Protein AF-A0A6J1FGA3-F1 (afdb_monomer_lite)

Structure (mmCIF, N/CA/C/O backbone):
data_AF-A0A6J1FGA3-F1
#
_entry.id   AF-A0A6J1FGA3-F1
#
loop_
_atom_site.group_PDB
_atom_site.id
_atom_site.type_symbol
_atom_site.label_atom_id
_atom_site.label_alt_id
_atom_site.label_comp_id
_atom_site.label_asym_id
_atom_site.label_entity_id
_atom_site.label_seq_id
_atom_site.pdbx_PDB_ins_code
_atom_site.Cartn_x
_atom_site.Cartn_y
_atom_site.Cartn_z
_atom_site.occupancy
_atom_site.B_iso_or_equiv
_atom_site.auth_seq_id
_atom_site.auth_comp_id
_atom_site.auth_asym_id
_atom_site.auth_atom_id
_atom_site.pdbx_PDB_model_num
ATOM 1 N N . MET A 1 1 ? 26.368 -46.187 30.176 1.00 37.34 1 MET A N 1
ATOM 2 C CA . MET A 1 1 ? 25.377 -46.879 31.028 1.00 37.34 1 MET A CA 1
ATOM 3 C C . MET A 1 1 ? 24.101 -46.057 31.058 1.00 37.34 1 MET A C 1
ATOM 5 O O . MET A 1 1 ? 24.165 -44.839 31.156 1.00 37.34 1 MET A O 1
ATOM 9 N N . PHE A 1 2 ? 22.982 -46.729 30.814 1.00 36.25 2 PHE A N 1
ATOM 10 C CA . PHE A 1 2 ? 21.701 -46.177 30.382 1.00 36.25 2 PHE A CA 1
ATOM 11 C C . PHE A 1 2 ? 20.941 -45.447 31.499 1.00 36.25 2 PHE A C 1
ATOM 13 O O . PHE A 1 2 ? 20.771 -45.984 32.586 1.00 36.25 2 PHE A O 1
ATOM 20 N N . GLY A 1 3 ? 20.421 -44.254 31.192 1.00 36.94 3 GLY A N 1
ATOM 21 C CA . GLY A 1 3 ? 19.435 -43.532 32.000 1.00 36.94 3 GLY A CA 1
ATOM 22 C C . GLY A 1 3 ? 18.162 -43.315 31.183 1.00 36.94 3 GLY A C 1
ATOM 23 O O . GLY A 1 3 ? 18.129 -42.493 30.269 1.00 36.94 3 GLY A O 1
ATOM 24 N N . VAL A 1 4 ? 17.145 -44.118 31.482 1.00 36.16 4 VAL A N 1
ATOM 25 C CA . VAL A 1 4 ? 15.886 -44.288 30.746 1.00 36.16 4 VAL A CA 1
ATOM 26 C C . VAL A 1 4 ? 15.068 -42.990 30.706 1.00 36.16 4 VAL A C 1
ATOM 28 O O . VAL A 1 4 ? 14.566 -42.517 31.724 1.00 36.16 4 VAL A O 1
ATOM 31 N N . ARG A 1 5 ? 14.871 -42.432 29.504 1.00 36.34 5 ARG A N 1
ATOM 32 C CA . ARG A 1 5 ? 13.816 -41.443 29.242 1.00 36.34 5 ARG A CA 1
ATOM 33 C C . ARG A 1 5 ? 12.480 -42.180 29.183 1.00 36.34 5 ARG A C 1
ATOM 35 O O . ARG A 1 5 ? 12.239 -42.939 28.250 1.00 36.34 5 ARG A O 1
ATOM 42 N N . ARG A 1 6 ? 11.620 -41.944 30.177 1.00 33.44 6 ARG A N 1
ATOM 43 C CA . ARG A 1 6 ? 10.224 -42.399 30.186 1.00 33.44 6 ARG A CA 1
ATOM 44 C C . ARG A 1 6 ? 9.492 -41.840 28.963 1.00 33.44 6 ARG A C 1
ATOM 46 O O . ARG A 1 6 ? 9.301 -40.631 28.836 1.00 33.44 6 ARG A O 1
ATOM 53 N N . SER A 1 7 ? 9.088 -42.745 28.085 1.00 35.94 7 SER A N 1
ATOM 54 C CA . SER A 1 7 ? 8.025 -42.560 27.110 1.00 35.94 7 SER A CA 1
ATOM 55 C C . SER A 1 7 ? 6.712 -42.321 27.859 1.00 35.94 7 SER A C 1
ATOM 57 O O . SER A 1 7 ? 6.256 -43.168 28.622 1.00 35.94 7 SER A O 1
ATOM 59 N N . LEU A 1 8 ? 6.094 -41.157 27.657 1.00 37.12 8 LEU A N 1
ATOM 60 C CA . LEU A 1 8 ? 4.668 -41.003 27.921 1.00 37.12 8 LEU A CA 1
ATOM 61 C C . LEU A 1 8 ? 3.940 -41.385 26.640 1.00 37.12 8 LEU A C 1
ATOM 63 O O . LEU A 1 8 ? 4.141 -40.776 25.588 1.00 37.12 8 LEU A O 1
ATOM 67 N N . GLY A 1 9 ? 3.184 -42.472 26.756 1.00 30.12 9 GLY A N 1
ATOM 68 C CA . GLY A 1 9 ? 2.427 -43.087 25.687 1.00 30.12 9 GLY A CA 1
ATOM 69 C C . GLY A 1 9 ? 1.428 -42.132 25.049 1.00 30.12 9 GLY A C 1
ATOM 70 O O . GLY A 1 9 ? 0.894 -41.212 25.670 1.00 30.12 9 GLY A O 1
ATOM 71 N N . VAL A 1 10 ? 1.189 -42.407 23.774 1.00 41.44 10 VAL A N 1
ATOM 72 C CA . VAL A 1 10 ? 0.060 -41.919 22.996 1.00 41.44 10 VAL A CA 1
ATOM 73 C C . VAL A 1 10 ? -1.212 -42.370 23.712 1.00 41.44 10 VAL A C 1
ATOM 75 O O . VAL A 1 10 ? -1.593 -43.533 23.629 1.00 41.44 10 VAL A O 1
ATOM 78 N N . VAL A 1 11 ? -1.848 -41.465 24.456 1.00 33.25 11 VAL A N 1
ATOM 79 C CA . VAL A 1 11 ? -3.224 -41.668 24.910 1.00 33.25 11 VAL A CA 1
ATOM 80 C C . VAL A 1 11 ? -4.119 -41.218 23.767 1.00 33.25 11 VAL A C 1
ATOM 82 O O . VAL A 1 11 ? -4.174 -40.038 23.418 1.00 33.25 11 VAL A O 1
ATOM 85 N N . SER A 1 12 ? -4.748 -42.203 23.142 1.00 33.78 12 SER A N 1
ATOM 86 C CA . SER A 1 12 ? -5.751 -42.079 22.095 1.00 33.78 12 SER A CA 1
ATOM 87 C C . SER A 1 12 ? -6.803 -41.027 22.463 1.00 33.78 12 SER A C 1
ATOM 89 O O . SER A 1 12 ? -7.394 -41.060 23.541 1.00 33.78 12 SER A O 1
ATOM 91 N N . ASN A 1 13 ? -7.041 -40.091 21.545 1.00 42.72 13 ASN A N 1
ATOM 92 C CA . ASN A 1 13 ? -7.952 -38.948 21.671 1.00 42.72 13 ASN A CA 1
ATOM 93 C C . ASN A 1 13 ? -9.448 -39.326 21.554 1.00 42.72 13 ASN A C 1
ATOM 95 O O . ASN A 1 13 ? -10.243 -38.520 21.080 1.00 42.72 13 ASN A O 1
ATOM 99 N N . ASP A 1 14 ? -9.853 -40.511 22.018 1.00 36.59 14 ASP A N 1
ATOM 100 C CA . ASP A 1 14 ? -11.227 -41.024 21.857 1.00 36.59 14 ASP A CA 1
ATOM 101 C C . ASP A 1 14 ? -12.073 -40.992 23.144 1.00 36.59 14 ASP A C 1
ATOM 103 O O . ASP A 1 14 ? -13.199 -41.484 23.173 1.00 36.59 14 ASP A O 1
ATOM 107 N N . LEU A 1 15 ? -11.593 -40.335 24.208 1.00 30.77 15 LEU A N 1
ATOM 108 C CA . LEU A 1 15 ? -12.319 -40.204 25.486 1.00 30.77 15 LEU A CA 1
ATOM 109 C C . LEU A 1 15 ? -12.750 -38.773 25.855 1.00 30.77 15 LEU A C 1
ATOM 111 O O . LEU A 1 15 ? -13.167 -38.527 26.983 1.00 30.77 15 LEU A O 1
ATOM 115 N N . LEU A 1 16 ? -12.734 -37.824 24.912 1.00 32.19 16 LEU A N 1
ATOM 116 C CA . LEU A 1 16 ? -13.253 -36.458 25.129 1.00 32.19 16 LEU A CA 1
ATOM 117 C C . LEU A 1 16 ? -14.534 -36.144 24.340 1.00 32.19 16 LEU A C 1
ATOM 119 O O . LEU A 1 16 ? -14.822 -34.987 24.045 1.00 32.19 16 LEU A O 1
ATOM 123 N N . HIS A 1 17 ? -15.343 -37.167 24.050 1.00 35.19 17 HIS A N 1
ATOM 124 C CA . HIS A 1 17 ? -16.662 -37.007 23.424 1.00 35.19 17 HIS A CA 1
ATOM 125 C C . HIS A 1 17 ? -17.842 -37.494 24.284 1.00 35.19 17 HIS A C 1
ATOM 127 O O . HIS A 1 17 ? -18.901 -37.815 23.749 1.00 35.19 17 HIS A O 1
ATOM 133 N N . ARG A 1 18 ? -17.709 -37.516 25.621 1.00 32.84 18 ARG A N 1
ATOM 134 C CA . ARG A 1 18 ? -18.798 -37.927 26.534 1.00 32.84 18 ARG A CA 1
ATOM 135 C C . ARG A 1 18 ? -18.911 -37.118 27.835 1.00 32.84 18 ARG A C 1
ATOM 137 O O . ARG A 1 18 ? -19.051 -37.693 28.898 1.00 32.84 18 ARG A O 1
ATOM 144 N N . PHE A 1 19 ? -18.936 -35.789 27.748 1.00 30.47 19 PHE A N 1
ATOM 145 C CA . PHE A 1 19 ? -19.592 -34.953 28.771 1.00 30.47 19 PHE A CA 1
ATOM 146 C C . PHE A 1 19 ? -20.327 -33.787 28.096 1.00 30.47 19 PHE A C 1
ATOM 148 O O . PHE A 1 19 ? -19.978 -32.616 28.227 1.00 30.47 19 PHE A O 1
ATOM 155 N N . ARG A 1 20 ? -21.355 -34.127 27.309 1.00 40.22 20 ARG A N 1
ATOM 156 C CA . ARG A 1 20 ? -22.507 -33.237 27.116 1.00 40.22 20 ARG A CA 1
ATOM 157 C C . ARG A 1 20 ? -23.364 -33.357 28.383 1.00 40.22 20 ARG A C 1
ATOM 159 O O . ARG A 1 20 ? -23.505 -34.461 28.884 1.00 40.22 20 ARG A O 1
ATOM 166 N N . SER A 1 21 ? -23.894 -32.217 28.834 1.00 29.72 21 SER A N 1
ATOM 167 C CA . SER A 1 21 ? -24.756 -31.977 30.008 1.00 29.72 21 SER A CA 1
ATOM 168 C C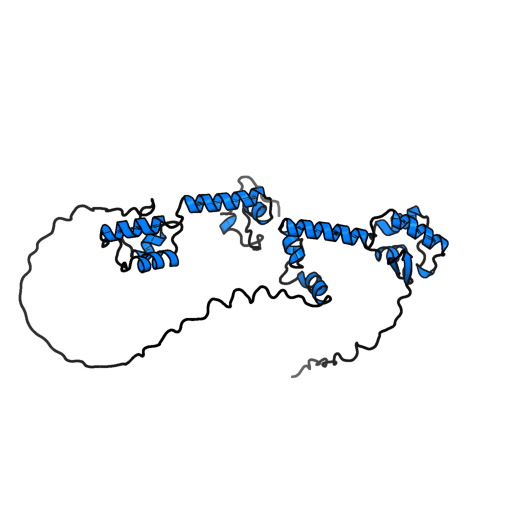 . SER A 1 21 ? -24.093 -31.932 31.395 1.00 29.72 21 SER A C 1
ATOM 170 O O . SER A 1 21 ? -24.450 -32.678 32.297 1.00 29.72 21 SER A O 1
ATOM 172 N N . LEU A 1 22 ? -23.218 -30.948 31.613 1.00 34.94 22 LEU A N 1
ATOM 173 C CA . LEU A 1 22 ? -23.329 -30.140 32.832 1.00 34.94 22 LEU A CA 1
ATOM 174 C C . LEU A 1 22 ? -24.095 -28.884 32.418 1.00 34.94 22 LEU A C 1
ATOM 176 O O . LEU A 1 22 ? -23.532 -27.993 31.784 1.00 34.94 22 LEU A O 1
ATOM 180 N N . SER A 1 23 ? -25.404 -28.867 32.662 1.00 36.19 23 SER A N 1
ATOM 181 C CA . SER A 1 23 ? -26.226 -27.668 32.514 1.00 36.19 23 SER A CA 1
ATOM 182 C C . SER A 1 23 ? -25.630 -26.576 33.400 1.00 36.19 23 SER A C 1
ATOM 184 O O . SER A 1 23 ? -25.710 -26.650 34.626 1.00 36.19 23 SER A O 1
ATOM 186 N N . ILE A 1 24 ? -24.970 -25.592 32.794 1.00 42.81 24 ILE A N 1
ATOM 187 C CA . ILE A 1 24 ? -24.561 -24.384 33.504 1.00 42.81 24 ILE A CA 1
ATOM 188 C C . ILE A 1 24 ? -25.868 -23.686 33.864 1.00 42.81 24 ILE A C 1
ATOM 190 O O . ILE A 1 24 ? -26.577 -23.232 32.973 1.00 42.81 24 ILE A O 1
ATOM 194 N N . ALA A 1 25 ? -26.216 -23.670 35.148 1.00 54.50 25 ALA A N 1
ATOM 195 C CA . ALA A 1 25 ? -27.317 -22.861 35.639 1.00 54.50 25 ALA A CA 1
ATOM 196 C C . ALA A 1 25 ? -27.014 -21.390 35.278 1.00 54.50 25 ALA A C 1
ATOM 198 O O . ALA A 1 25 ? -25.917 -20.886 35.574 1.00 54.50 25 ALA A O 1
ATOM 199 N N . SER A 1 26 ? -27.922 -20.760 34.531 1.00 62.25 26 SER A N 1
ATOM 200 C CA . SER A 1 26 ? -27.795 -19.388 34.040 1.00 62.25 26 SER A CA 1
ATOM 201 C C . SER A 1 26 ? -29.110 -18.628 34.184 1.00 62.25 26 SER A C 1
ATOM 203 O O . SER A 1 26 ? -30.138 -19.059 33.658 1.00 62.25 26 SER A O 1
ATOM 205 N N . ILE A 1 27 ? -29.063 -17.460 34.817 1.00 70.06 27 ILE A N 1
ATOM 206 C CA . ILE A 1 27 ? -30.188 -16.534 34.925 1.00 70.06 27 ILE A CA 1
ATOM 207 C C . ILE A 1 27 ? -30.290 -15.697 33.651 1.00 70.06 27 ILE A C 1
ATOM 209 O O . ILE A 1 27 ? -29.336 -15.038 33.222 1.00 70.06 27 ILE A O 1
ATOM 213 N N . HIS A 1 28 ? -31.489 -15.684 33.071 1.00 69.50 28 HIS A N 1
ATOM 214 C CA . HIS A 1 28 ? -31.849 -14.784 31.983 1.00 69.50 28 HIS A CA 1
ATOM 215 C C . HIS A 1 28 ? -32.339 -13.456 32.555 1.00 69.50 28 HIS A C 1
ATOM 217 O O . HIS A 1 28 ? -33.375 -13.397 33.212 1.00 69.50 28 HIS A O 1
ATOM 223 N N . ILE A 1 29 ? -31.603 -12.381 32.283 1.00 68.19 29 ILE A N 1
ATOM 224 C CA . ILE A 1 29 ? -31.973 -11.028 32.733 1.00 68.19 29 ILE A CA 1
ATOM 225 C C . ILE A 1 29 ? -32.850 -10.326 31.689 1.00 68.19 29 ILE A C 1
ATOM 227 O O . ILE A 1 29 ? -33.726 -9.536 32.026 1.00 68.19 29 ILE A O 1
ATOM 231 N N . LYS A 1 30 ? -32.631 -10.629 30.403 1.00 63.34 30 LYS A N 1
ATOM 232 C CA . LYS A 1 30 ? -33.399 -10.126 29.252 1.00 63.34 30 LYS A CA 1
ATOM 233 C C . LYS A 1 30 ? -33.122 -11.014 28.035 1.00 63.34 30 LYS A C 1
ATOM 235 O O . LYS A 1 30 ? -32.159 -11.778 28.059 1.00 63.34 30 LYS A O 1
ATOM 240 N N . ALA A 1 31 ? -33.930 -10.910 26.976 1.00 54.84 31 ALA A N 1
ATOM 241 C CA . ALA A 1 31 ? -33.824 -11.723 25.758 1.00 54.84 31 ALA A CA 1
ATOM 242 C C . ALA A 1 31 ? -32.371 -11.831 25.233 1.00 54.84 31 ALA A C 1
ATOM 244 O O . ALA A 1 31 ? -31.845 -10.907 24.613 1.00 54.84 31 ALA A O 1
ATOM 245 N N . GLY A 1 32 ? -31.721 -12.969 25.509 1.00 63.53 32 GLY A N 1
ATOM 246 C CA . GLY A 1 32 ? -30.363 -13.302 25.060 1.00 63.53 32 GLY A CA 1
ATOM 247 C C . GLY A 1 32 ? -29.197 -12.854 25.957 1.00 63.53 32 GLY A C 1
ATOM 248 O O . GLY A 1 32 ? -28.047 -13.030 25.553 1.00 63.53 32 GLY A O 1
ATOM 249 N N . LEU A 1 33 ? -29.446 -12.281 27.143 1.00 75.81 33 LEU A N 1
ATOM 250 C CA . LEU A 1 33 ? -28.407 -11.950 28.130 1.00 75.81 33 LEU A CA 1
ATOM 251 C C . LEU A 1 33 ? -28.432 -12.956 29.286 1.00 75.81 33 LEU A C 1
ATOM 253 O O . LEU A 1 33 ? -29.308 -12.907 30.150 1.00 75.81 33 LEU A O 1
ATOM 257 N N . GLU A 1 34 ? -27.456 -13.860 29.275 1.00 80.56 34 GLU A N 1
ATOM 258 C CA . GLU A 1 34 ? -27.264 -14.903 30.284 1.00 80.56 34 GLU A CA 1
ATOM 259 C C . GLU A 1 34 ? -26.159 -14.509 31.265 1.00 80.56 34 GLU A C 1
ATOM 261 O O . GLU A 1 34 ? -25.057 -14.116 30.860 1.00 80.56 34 GLU A O 1
ATOM 266 N N . ILE A 1 35 ? -26.448 -14.640 32.559 1.00 82.62 35 ILE A N 1
ATOM 267 C CA . ILE A 1 35 ? -25.468 -14.488 33.635 1.00 82.62 35 ILE A CA 1
ATOM 268 C C . ILE A 1 35 ? -25.204 -15.857 34.273 1.00 82.62 35 ILE A C 1
ATOM 270 O O . ILE A 1 35 ? -26.154 -16.587 34.529 1.00 82.62 35 ILE A O 1
ATOM 274 N N . PRO A 1 36 ? -23.939 -16.227 34.555 1.00 84.50 36 PRO A N 1
ATOM 275 C CA . PRO A 1 36 ? -23.635 -17.470 35.259 1.00 84.50 36 PRO A CA 1
ATOM 276 C C . PRO A 1 36 ? -24.032 -17.412 36.741 1.00 84.50 36 PRO A C 1
ATOM 278 O O . PRO A 1 36 ? -23.594 -16.516 37.467 1.00 84.50 36 PRO A O 1
ATOM 281 N N . ASP A 1 37 ? -24.741 -18.438 37.208 1.00 82.12 37 ASP A N 1
ATOM 282 C CA . ASP A 1 37 ? -25.371 -18.465 38.540 1.00 82.12 37 ASP A CA 1
ATOM 283 C C . ASP A 1 37 ? -24.374 -18.623 39.694 1.00 82.12 37 ASP A C 1
ATOM 285 O O . ASP A 1 37 ? -24.547 -18.079 40.786 1.00 82.12 37 ASP A O 1
ATOM 289 N N . ASN A 1 38 ? -23.275 -19.332 39.433 1.00 86.00 38 ASN A N 1
ATOM 290 C CA . ASN A 1 38 ? -22.293 -19.740 40.442 1.00 86.00 38 ASN A CA 1
ATOM 291 C C . ASN A 1 38 ? -21.250 -18.659 40.771 1.00 86.00 38 ASN A C 1
ATOM 293 O O . ASN A 1 38 ? -20.211 -18.965 41.360 1.00 86.00 38 ASN A O 1
ATOM 297 N N . LYS A 1 39 ? -21.456 -17.409 40.340 1.00 87.50 39 LYS A N 1
ATOM 298 C CA . LYS A 1 39 ? -20.470 -16.332 40.499 1.00 87.50 39 LYS A CA 1
ATOM 299 C C . LYS A 1 39 ? -21.041 -15.138 41.258 1.00 87.50 39 LYS A C 1
ATOM 301 O O . LYS A 1 39 ? -22.229 -14.854 41.128 1.00 87.50 39 LYS A O 1
ATOM 306 N N . PRO A 1 40 ? -20.190 -14.394 41.994 1.00 88.81 40 PRO A N 1
ATOM 307 C CA . PRO A 1 40 ? -20.599 -13.129 42.587 1.00 88.81 40 PRO A CA 1
ATOM 308 C C . PRO A 1 40 ? -20.977 -12.137 41.490 1.00 88.81 40 PRO A C 1
ATOM 310 O O . PRO A 1 40 ? -20.302 -12.095 40.450 1.00 88.81 40 PRO A O 1
ATOM 313 N N . LEU A 1 41 ? -21.980 -11.299 41.738 1.00 88.06 41 LEU A N 1
ATOM 314 C CA . LEU A 1 41 ? -22.514 -10.350 40.754 1.00 88.06 41 LEU A CA 1
ATOM 315 C C . LEU A 1 41 ? -21.444 -9.484 40.084 1.00 88.06 41 LEU A C 1
ATOM 317 O O . LEU A 1 41 ? -21.462 -9.314 38.863 1.00 88.06 41 LEU A O 1
ATOM 321 N N . LYS A 1 42 ? -20.436 -9.028 40.840 1.00 88.31 42 LYS A N 1
ATOM 322 C CA . LYS A 1 42 ? -19.317 -8.225 40.313 1.00 88.31 42 LYS A CA 1
ATOM 323 C C . LYS A 1 42 ? -18.587 -8.896 39.145 1.00 88.31 42 LYS A C 1
ATOM 325 O O . LYS A 1 42 ? -18.062 -8.210 38.266 1.00 88.31 42 LYS A O 1
ATOM 330 N N . TYR A 1 43 ? -18.507 -10.224 39.150 1.00 89.69 43 TYR A N 1
ATOM 331 C CA . TYR A 1 43 ? -17.869 -11.012 38.094 1.00 89.69 43 TYR A CA 1
ATOM 332 C C . TYR A 1 43 ? -18.882 -11.578 37.107 1.00 89.69 43 TYR A C 1
ATOM 334 O O . TYR A 1 43 ? -18.570 -11.684 35.924 1.00 89.69 43 TYR A O 1
ATOM 342 N N . ALA A 1 44 ? -20.078 -11.921 37.578 1.00 88.56 44 ALA A N 1
ATOM 343 C CA . ALA A 1 44 ? -21.140 -12.483 36.759 1.00 88.56 44 ALA A CA 1
ATOM 344 C C . ALA A 1 44 ? -21.600 -11.476 35.685 1.00 88.56 44 ALA A C 1
ATOM 346 O O . ALA A 1 44 ? -21.684 -11.827 34.511 1.00 88.56 44 ALA A O 1
ATOM 347 N N . LEU A 1 45 ? -21.724 -10.191 36.041 1.00 87.88 45 LEU A N 1
ATOM 348 C CA . LEU A 1 45 ? -22.052 -9.107 35.106 1.00 87.88 45 LEU A CA 1
ATOM 349 C C . LEU A 1 45 ? -21.011 -8.908 33.990 1.00 87.88 45 LEU A C 1
ATOM 351 O O . LEU A 1 45 ? -21.352 -8.419 32.921 1.00 87.88 45 LEU A O 1
ATOM 355 N N . GLN A 1 46 ? -19.750 -9.313 34.184 1.00 89.06 46 GLN A N 1
ATOM 356 C CA . GLN A 1 46 ? -18.699 -9.162 33.160 1.00 89.06 46 GLN A CA 1
ATOM 357 C C . GLN A 1 46 ? -18.856 -10.131 31.979 1.00 89.06 46 GLN A C 1
ATOM 359 O O . GLN A 1 46 ? -18.173 -9.985 30.965 1.00 89.06 46 GLN A O 1
ATOM 364 N N . TYR A 1 47 ? -19.728 -11.135 32.107 1.00 87.06 47 TYR A N 1
ATOM 365 C CA . TYR A 1 47 ? -20.071 -12.045 31.012 1.00 87.06 47 TYR A CA 1
ATOM 366 C C . TYR A 1 47 ? -20.948 -11.373 29.955 1.00 87.06 47 TYR A C 1
ATOM 368 O O . TYR A 1 47 ? -20.965 -11.791 28.797 1.00 87.06 47 TYR A O 1
ATOM 376 N N . ILE A 1 48 ? -21.621 -10.291 30.335 1.00 87.25 48 ILE A N 1
ATOM 377 C CA . ILE A 1 48 ? -22.399 -9.473 29.425 1.00 87.25 48 ILE A CA 1
ATOM 378 C C . ILE A 1 48 ? -21.445 -8.630 28.565 1.00 87.25 48 ILE A C 1
ATOM 380 O O . ILE A 1 48 ? -20.700 -7.778 29.055 1.00 87.25 48 ILE A O 1
ATOM 384 N N . ASN A 1 49 ? -21.491 -8.836 27.244 1.00 83.75 49 ASN A N 1
ATOM 385 C CA . ASN A 1 49 ? -20.696 -8.062 26.287 1.00 83.75 49 ASN A CA 1
ATOM 386 C C . ASN A 1 49 ? -21.002 -6.560 26.413 1.00 83.75 49 ASN A C 1
ATOM 388 O O . ASN A 1 49 ? -22.091 -6.118 26.061 1.00 83.75 49 ASN A O 1
ATOM 392 N N . GLY A 1 50 ? -20.024 -5.775 26.871 1.00 83.75 50 GLY A N 1
ATOM 393 C CA . GLY A 1 50 ? -20.157 -4.324 27.075 1.00 83.75 50 GLY A CA 1
ATOM 394 C C . GLY A 1 50 ? -20.050 -3.882 28.535 1.00 83.75 50 GLY A C 1
ATOM 395 O O . GLY A 1 50 ? -19.724 -2.716 28.794 1.00 83.75 50 GLY A O 1
ATOM 396 N N . ILE A 1 51 ? -20.217 -4.813 29.479 1.00 87.25 51 ILE A N 1
ATOM 397 C CA . ILE A 1 51 ? -20.007 -4.581 30.909 1.00 87.25 51 ILE A CA 1
ATOM 398 C C . ILE A 1 51 ? -18.637 -5.142 31.291 1.00 87.25 51 ILE A C 1
ATOM 400 O O . ILE A 1 51 ? -18.370 -6.336 31.223 1.00 87.25 51 ILE A O 1
ATOM 404 N N . GLY A 1 52 ? -17.719 -4.243 31.639 1.00 88.94 52 GLY A N 1
ATOM 405 C CA . GLY A 1 52 ? -16.346 -4.590 31.998 1.00 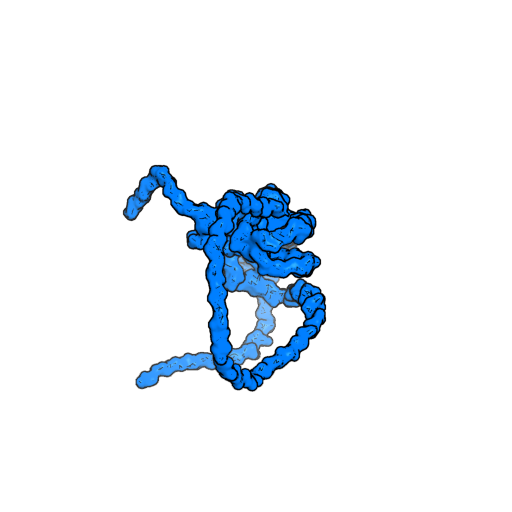88.94 52 GLY A CA 1
ATOM 406 C C . GLY A 1 52 ? -16.105 -4.620 33.504 1.00 88.94 52 GLY A C 1
ATOM 407 O O . GLY A 1 52 ? -16.980 -4.313 34.311 1.00 88.94 52 GLY A O 1
ATOM 408 N N . ARG A 1 53 ? -14.852 -4.897 33.878 1.00 88.38 53 ARG A N 1
ATOM 409 C CA . ARG A 1 53 ? -14.379 -4.920 35.273 1.00 88.38 53 ARG A CA 1
ATOM 410 C C . ARG A 1 53 ? -14.594 -3.601 36.032 1.00 88.38 53 ARG A C 1
ATOM 412 O O . ARG A 1 53 ? -14.686 -3.628 37.252 1.00 88.38 53 ARG A O 1
ATOM 419 N N . SER A 1 54 ? -14.659 -2.475 35.322 1.00 90.06 54 SER A N 1
ATOM 420 C CA . SER A 1 54 ? -14.945 -1.149 35.882 1.00 90.06 54 SER A CA 1
ATOM 421 C C . SER A 1 54 ? -16.440 -0.859 36.007 1.00 90.06 54 SER A C 1
ATOM 423 O O . SER A 1 54 ? -16.871 -0.327 37.018 1.00 90.06 54 SER A O 1
ATOM 425 N N . ARG A 1 55 ? -17.237 -1.239 35.003 1.00 88.75 55 ARG A N 1
ATOM 426 C CA . ARG A 1 55 ? -18.676 -0.937 34.956 1.00 88.75 55 ARG A CA 1
ATOM 427 C C . ARG A 1 55 ? -19.512 -1.846 35.849 1.00 88.75 55 ARG A C 1
ATOM 429 O O . ARG A 1 55 ? -20.468 -1.382 36.443 1.00 88.75 55 ARG A O 1
ATOM 436 N N . ALA A 1 56 ? -19.144 -3.119 35.987 1.00 89.44 56 ALA A N 1
ATOM 437 C CA . ALA A 1 56 ? -19.871 -4.055 36.845 1.00 89.44 56 ALA A CA 1
ATOM 438 C C . ALA A 1 56 ? -20.028 -3.571 38.306 1.00 89.44 56 ALA A C 1
ATOM 440 O O . ALA A 1 56 ? -21.153 -3.563 38.796 1.00 89.44 56 ALA A O 1
ATOM 441 N N . PRO A 1 57 ? -18.966 -3.134 39.019 1.00 89.44 57 PRO A N 1
ATOM 442 C CA . PRO A 1 57 ? -19.130 -2.592 40.368 1.00 89.44 57 PRO A CA 1
ATOM 443 C C . PRO A 1 57 ? -19.865 -1.246 40.393 1.00 89.44 57 PRO A C 1
ATOM 445 O O . PRO A 1 57 ? -20.499 -0.946 41.393 1.00 89.44 57 PRO A O 1
ATOM 448 N N . GLN A 1 58 ? -19.803 -0.459 39.314 1.00 90.44 58 GLN A N 1
ATOM 449 C CA . GLN A 1 58 ? -20.535 0.802 39.209 1.00 90.44 58 GLN A CA 1
ATOM 450 C C . GLN A 1 58 ? -22.051 0.562 39.165 1.00 90.44 58 GLN A C 1
ATOM 452 O O . GLN A 1 58 ? -22.774 1.156 39.951 1.00 90.44 58 GLN A O 1
ATOM 457 N N . VAL A 1 59 ? -22.510 -0.383 38.339 1.00 89.00 59 VAL A N 1
ATOM 458 C CA . VAL A 1 59 ? -23.930 -0.773 38.259 1.00 89.00 59 VAL A CA 1
ATOM 459 C C . VAL A 1 59 ? -24.438 -1.309 39.603 1.00 89.00 59 VAL A C 1
ATOM 461 O O . VAL A 1 59 ? -25.549 -1.002 40.017 1.00 89.00 59 VAL A O 1
ATOM 464 N N . LEU A 1 60 ? -23.619 -2.085 40.322 1.00 90.06 60 LEU A N 1
ATOM 465 C CA . LEU A 1 60 ? -23.988 -2.577 41.655 1.00 90.06 60 LEU A CA 1
ATOM 466 C C . LEU A 1 60 ? -24.074 -1.455 42.693 1.00 90.06 60 LEU A C 1
ATOM 468 O O . LEU A 1 60 ? -24.960 -1.487 43.542 1.00 90.06 60 LEU A O 1
ATOM 472 N N . ALA A 1 61 ? -23.178 -0.469 42.618 1.00 89.12 61 ALA A N 1
ATOM 473 C CA . ALA A 1 61 ? -23.205 0.694 43.497 1.00 89.12 61 ALA A CA 1
ATOM 474 C C . ALA A 1 61 ? -24.423 1.592 43.227 1.00 89.12 61 ALA A C 1
ATOM 476 O O . ALA A 1 61 ? -25.042 2.050 44.181 1.00 89.12 61 ALA A O 1
ATOM 477 N N . GLU A 1 62 ? -24.789 1.791 41.956 1.00 87.69 62 GLU A N 1
ATOM 478 C CA . GLU A 1 62 ? -25.974 2.557 41.530 1.00 87.69 62 GLU A CA 1
ATOM 479 C C . GLU A 1 62 ? -27.283 1.923 42.030 1.00 87.69 62 GLU A C 1
ATOM 481 O O . GLU A 1 62 ? -28.217 2.634 42.386 1.00 87.69 62 GLU A O 1
ATOM 486 N N . LEU A 1 63 ? -27.332 0.591 42.117 1.00 86.81 63 LEU A N 1
ATOM 487 C CA . LEU A 1 63 ? -28.497 -0.156 42.601 1.00 86.81 63 LEU A CA 1
ATOM 488 C C . LEU A 1 63 ? -28.462 -0.486 44.095 1.00 86.81 63 LEU A C 1
ATOM 490 O O . LEU A 1 63 ? -29.380 -1.136 44.593 1.00 86.81 63 LEU A O 1
ATOM 494 N N . HIS A 1 64 ? -27.396 -0.091 44.798 1.00 88.06 64 HIS A N 1
ATOM 495 C CA . HIS A 1 64 ? -27.132 -0.479 46.186 1.00 88.06 64 HIS A CA 1
ATOM 496 C C . HIS A 1 64 ? -27.244 -1.997 46.431 1.00 88.06 64 HIS A C 1
ATOM 498 O O . HIS A 1 64 ? -27.628 -2.443 47.512 1.00 88.06 64 HIS A O 1
ATOM 504 N N . LEU A 1 65 ? -26.893 -2.807 45.427 1.00 85.12 65 LEU A N 1
ATOM 505 C CA . LEU A 1 65 ? -26.927 -4.263 45.526 1.00 85.12 65 LEU A CA 1
ATOM 506 C C . LEU A 1 65 ? -25.622 -4.788 46.117 1.00 85.12 65 LEU A C 1
ATOM 508 O O . LEU A 1 65 ? -24.523 -4.501 45.634 1.00 85.12 65 LEU A O 1
ATOM 512 N N . GLU A 1 66 ? -25.748 -5.625 47.140 1.00 86.44 66 GLU A N 1
ATOM 513 C CA . GLU A 1 66 ? -24.619 -6.354 47.703 1.00 86.44 66 GLU A CA 1
ATOM 514 C C . GLU A 1 66 ? -24.070 -7.381 46.704 1.00 86.44 66 GLU A C 1
ATOM 516 O O . GLU A 1 66 ? -24.786 -7.934 45.869 1.00 86.44 66 GLU A O 1
ATOM 521 N N . ASN A 1 67 ? -22.777 -7.692 46.811 1.00 86.69 67 ASN A N 1
ATOM 522 C CA . ASN A 1 67 ? -22.103 -8.651 45.934 1.00 86.69 67 ASN A CA 1
ATOM 523 C C . ASN A 1 67 ? -22.414 -10.112 46.320 1.00 86.69 67 ASN A C 1
ATOM 525 O O . ASN A 1 67 ? -21.514 -10.877 46.679 1.00 86.69 67 ASN A O 1
ATOM 529 N N . LYS A 1 68 ? -23.692 -10.481 46.242 1.00 87.75 68 LYS A N 1
ATOM 530 C CA . LYS A 1 68 ? -24.210 -11.840 46.442 1.00 87.75 68 LYS A CA 1
ATOM 531 C C . LYS A 1 68 ? -23.907 -12.720 45.224 1.00 87.75 68 LYS A C 1
ATOM 533 O O . LYS A 1 68 ? -23.409 -12.241 44.197 1.00 87.75 68 LYS A O 1
ATOM 538 N N . LEU A 1 69 ? -24.161 -14.023 45.336 1.00 87.94 69 LEU A N 1
ATOM 539 C CA . LEU A 1 69 ? -24.107 -14.916 44.177 1.00 87.94 69 LEU A CA 1
ATOM 540 C C . LEU A 1 69 ? -25.302 -14.635 43.267 1.00 87.94 69 LEU A C 1
ATOM 542 O O . LEU A 1 69 ? -26.386 -14.320 43.748 1.00 87.94 69 LEU A O 1
ATOM 546 N N . ALA A 1 70 ? -25.111 -14.767 41.954 1.00 83.94 70 ALA A N 1
ATOM 547 C CA . ALA A 1 70 ? -26.176 -14.503 40.990 1.00 83.94 70 ALA A CA 1
ATOM 548 C C . ALA A 1 70 ? -27.419 -15.374 41.245 1.00 83.94 70 ALA A C 1
ATOM 550 O O . ALA A 1 70 ? -28.529 -14.862 41.163 1.00 83.94 70 ALA A O 1
ATOM 551 N N . LYS A 1 71 ? -27.242 -16.637 41.658 1.00 84.50 71 LYS A N 1
ATOM 552 C CA . LYS A 1 71 ? -28.343 -17.538 42.048 1.00 84.50 71 LYS A CA 1
ATOM 553 C C . LYS A 1 71 ? -29.233 -17.019 43.191 1.00 84.50 71 LYS A C 1
ATOM 555 O O . LYS A 1 71 ? -30.394 -17.400 43.263 1.00 84.50 71 LYS A O 1
ATOM 560 N N . ASP A 1 72 ? -28.683 -16.190 44.081 1.00 87.44 72 ASP A N 1
ATOM 561 C CA . ASP A 1 72 ? -29.361 -15.724 45.298 1.00 87.44 72 ASP A CA 1
ATOM 562 C C . ASP A 1 72 ? -30.126 -14.407 45.054 1.00 87.44 72 ASP A C 1
ATOM 564 O O . ASP A 1 72 ? -30.665 -13.815 45.989 1.00 87.44 72 ASP A O 1
ATOM 568 N N . LEU A 1 73 ? -30.171 -13.932 43.802 1.00 85.88 73 LEU A N 1
ATOM 569 C CA . LEU A 1 73 ? -30.935 -12.754 43.403 1.00 85.88 73 LEU A CA 1
ATOM 570 C C . LEU A 1 73 ? -32.442 -13.013 43.474 1.00 85.88 73 LEU A C 1
ATOM 572 O O . LEU A 1 73 ? -32.973 -13.976 42.914 1.00 85.88 73 LEU A O 1
ATOM 576 N N . THR A 1 74 ? -33.162 -12.075 44.073 1.00 88.88 74 THR A N 1
ATOM 577 C CA . THR A 1 74 ? -34.621 -12.051 44.024 1.00 88.88 74 THR A CA 1
ATOM 578 C C . THR A 1 74 ? -35.115 -11.629 42.638 1.00 88.88 74 THR A C 1
ATOM 580 O O . THR A 1 74 ? -34.472 -10.866 41.915 1.00 88.88 74 THR A O 1
ATOM 583 N N . LYS A 1 75 ? -36.330 -12.055 42.269 1.00 85.38 75 LYS A N 1
ATOM 584 C CA . LYS A 1 75 ? -36.959 -11.663 40.993 1.00 85.38 75 LYS A CA 1
ATOM 585 C C . LYS A 1 75 ? -37.055 -10.140 40.816 1.00 85.38 75 LYS A C 1
ATOM 587 O O . LYS A 1 75 ? -36.957 -9.660 39.694 1.00 85.38 75 LYS A O 1
ATOM 592 N N . ARG A 1 76 ? -37.219 -9.385 41.912 1.00 86.94 76 ARG A N 1
ATOM 593 C CA . ARG A 1 76 ? -37.256 -7.912 41.896 1.00 86.94 76 ARG A CA 1
ATOM 594 C C . ARG A 1 76 ? -35.891 -7.324 41.543 1.00 86.94 76 ARG A C 1
ATOM 596 O O . ARG A 1 76 ? -35.813 -6.479 40.660 1.00 86.94 76 ARG A O 1
ATOM 603 N N . GLU A 1 77 ? -34.827 -7.815 42.176 1.00 86.44 77 GLU A N 1
ATOM 604 C CA . GLU A 1 77 ? -33.455 -7.374 41.893 1.00 86.44 77 GLU A CA 1
ATOM 605 C C . GLU A 1 77 ? -33.051 -7.678 40.442 1.00 86.44 77 GLU A C 1
ATOM 607 O O . GLU A 1 77 ? -32.368 -6.868 39.823 1.00 86.44 77 GLU A O 1
ATOM 612 N N . ILE A 1 78 ? -33.524 -8.790 39.860 1.00 86.12 78 ILE A N 1
ATOM 613 C CA . ILE A 1 78 ? -33.281 -9.128 38.445 1.00 86.12 78 ILE A CA 1
ATOM 614 C C . ILE A 1 78 ? -33.906 -8.093 37.499 1.00 86.12 78 ILE A C 1
ATOM 616 O O . ILE A 1 78 ? -33.244 -7.667 36.554 1.00 86.12 78 ILE A O 1
ATOM 620 N N . VAL A 1 79 ? -35.154 -7.678 37.745 1.00 86.50 79 VAL A N 1
ATOM 621 C CA . VAL A 1 79 ? -35.837 -6.665 36.915 1.00 86.50 79 VAL A CA 1
ATOM 622 C C . VAL A 1 79 ? -35.116 -5.322 37.013 1.00 86.50 79 VAL A C 1
ATOM 624 O O . VAL A 1 79 ? -34.790 -4.723 35.993 1.00 86.50 79 VAL A O 1
ATOM 627 N N . VAL A 1 80 ? -34.772 -4.901 38.230 1.00 89.06 80 VAL A N 1
ATOM 628 C CA . VAL A 1 80 ? -34.051 -3.644 38.476 1.00 89.06 80 VAL A CA 1
ATOM 629 C C . VAL A 1 80 ? -32.666 -3.648 37.809 1.00 89.06 80 VAL A C 1
ATOM 631 O O . VAL A 1 80 ? -32.278 -2.677 37.158 1.00 89.06 80 VAL A O 1
ATOM 634 N N . LEU A 1 81 ? -31.937 -4.767 37.890 1.00 87.19 81 LEU A N 1
ATOM 635 C CA . LEU A 1 81 ? -30.678 -4.959 37.163 1.00 87.19 81 LEU A CA 1
ATOM 636 C C . LEU A 1 81 ? -30.871 -4.884 35.644 1.00 87.19 81 LEU A C 1
ATOM 638 O O . LEU A 1 81 ? -30.041 -4.291 34.955 1.00 87.19 81 LEU A O 1
ATOM 642 N N . ALA A 1 82 ? -31.941 -5.474 35.109 1.00 86.06 82 ALA A N 1
ATOM 643 C CA . ALA A 1 82 ? -32.238 -5.442 33.679 1.00 86.06 82 ALA A CA 1
ATOM 644 C C . ALA A 1 82 ? -32.498 -4.016 33.173 1.00 86.06 82 ALA A C 1
ATOM 646 O O . ALA A 1 82 ? -32.038 -3.658 32.082 1.00 86.06 82 ALA A O 1
ATOM 647 N N . ASP A 1 83 ? -33.203 -3.211 33.967 1.00 86.56 83 ASP A N 1
ATOM 648 C CA . ASP A 1 83 ? -33.527 -1.825 33.640 1.00 86.56 83 ASP A CA 1
ATOM 649 C C . ASP A 1 83 ? -32.273 -0.946 33.638 1.00 86.56 83 ASP A C 1
ATOM 651 O O . ASP A 1 83 ? -32.045 -0.210 32.676 1.00 86.56 83 ASP A O 1
ATOM 655 N N . GLU A 1 84 ? -31.381 -1.088 34.620 1.00 87.44 84 GLU A N 1
ATOM 656 C CA . GLU A 1 84 ? -30.104 -0.360 34.598 1.00 87.44 84 GLU A CA 1
ATOM 657 C C . GLU A 1 84 ? -29.194 -0.794 33.452 1.00 87.44 84 GLU A C 1
ATOM 659 O O . GLU A 1 84 ? -28.599 0.039 32.764 1.00 87.44 84 GLU A O 1
ATOM 664 N N . ILE A 1 85 ? -29.117 -2.099 33.178 1.00 86.06 85 ILE A N 1
ATOM 665 C CA . ILE A 1 85 ? -28.339 -2.608 32.044 1.00 86.06 85 ILE A CA 1
ATOM 666 C C . ILE A 1 85 ? -28.879 -2.048 30.721 1.00 86.06 85 ILE A C 1
ATOM 668 O O . ILE A 1 85 ? -28.087 -1.800 29.810 1.00 86.06 85 ILE A O 1
ATOM 672 N N . SER A 1 86 ? -30.190 -1.799 30.616 1.00 85.19 86 SER A N 1
ATOM 673 C CA . SER A 1 86 ? -30.812 -1.254 29.404 1.00 85.19 86 SER A CA 1
ATOM 674 C C . SER A 1 86 ? -30.358 0.165 29.049 1.00 85.19 86 SER A C 1
ATOM 676 O O . SER A 1 86 ? -30.389 0.528 27.874 1.00 85.19 86 SER A O 1
ATOM 678 N N . LYS A 1 87 ? -29.864 0.944 30.021 1.00 86.56 87 LYS A N 1
ATOM 679 C CA . LYS A 1 87 ? -29.287 2.275 29.766 1.00 86.56 87 LYS A CA 1
ATOM 680 C C . LYS A 1 87 ? -27.975 2.201 28.982 1.00 86.56 87 LYS A C 1
ATOM 682 O O . LYS A 1 87 ? -27.570 3.172 28.343 1.00 86.56 87 LYS A O 1
ATOM 687 N N . TYR A 1 88 ? -27.289 1.061 29.028 1.00 86.50 88 TYR A N 1
ATOM 688 C CA . TYR A 1 88 ? -25.992 0.870 28.394 1.00 86.50 88 TYR A CA 1
ATOM 689 C C . TYR A 1 88 ? -26.126 0.127 27.056 1.00 86.50 88 TYR A C 1
ATOM 691 O O . TYR A 1 88 ? -26.869 -0.840 26.925 1.00 86.50 88 TYR A O 1
ATOM 699 N N . MET A 1 89 ? -25.314 0.508 26.061 1.00 82.94 89 MET A N 1
ATOM 700 C CA . MET A 1 89 ? -25.201 -0.253 24.809 1.00 82.94 89 MET A CA 1
ATOM 701 C C . MET A 1 89 ? -24.493 -1.587 25.053 1.00 82.94 89 MET A C 1
ATOM 703 O O . MET A 1 89 ? -23.272 -1.638 25.247 1.00 82.94 89 MET A O 1
ATOM 707 N N . VAL A 1 90 ? -25.259 -2.671 25.027 1.00 87.44 90 VAL A N 1
ATOM 708 C CA . VAL A 1 90 ? -24.833 -3.984 25.515 1.00 87.44 90 VAL A CA 1
ATOM 709 C C . VAL A 1 90 ? -25.215 -5.090 24.523 1.00 87.44 90 VAL A C 1
ATOM 711 O O . VAL A 1 90 ? -26.104 -4.942 23.684 1.00 87.44 90 VAL A O 1
ATOM 714 N N . GLY A 1 91 ? -24.506 -6.220 24.575 1.00 85.56 91 GLY A N 1
ATOM 715 C CA . GLY A 1 91 ? -24.893 -7.444 23.878 1.00 85.56 91 GLY A CA 1
ATOM 716 C C . GLY A 1 91 ? -24.887 -7.300 22.355 1.00 85.56 91 GLY A C 1
ATOM 717 O O . GLY A 1 91 ? -23.860 -6.987 21.744 1.00 85.56 91 GLY A O 1
ATOM 718 N N . HIS A 1 92 ? -26.036 -7.577 21.732 1.00 85.38 92 HIS A N 1
ATOM 719 C CA . HIS A 1 92 ? -26.184 -7.576 20.276 1.00 85.38 92 HIS A CA 1
ATOM 720 C C . HIS A 1 92 ? -26.015 -6.176 19.668 1.00 85.38 92 HIS A C 1
ATOM 722 O O . HIS A 1 92 ? -25.402 -6.037 18.607 1.00 85.38 92 HIS A O 1
ATOM 728 N N . GLU A 1 93 ? -26.513 -5.131 20.328 1.00 87.25 93 GLU A N 1
ATOM 729 C CA . GLU A 1 93 ? -26.415 -3.755 19.827 1.00 87.25 93 GLU A CA 1
ATOM 730 C C . GLU A 1 93 ? -24.962 -3.297 19.735 1.00 87.25 93 GLU A C 1
ATOM 732 O O . GLU A 1 93 ? -24.518 -2.818 18.688 1.00 87.25 93 GLU A O 1
ATOM 737 N N . LEU A 1 94 ? -24.189 -3.549 20.794 1.00 89.19 94 LEU A N 1
ATOM 738 C CA . LEU A 1 94 ? -22.759 -3.267 20.814 1.00 89.19 94 LEU A CA 1
ATOM 739 C C . LEU A 1 94 ? -22.023 -4.051 19.719 1.00 89.19 94 LEU A C 1
ATOM 741 O O . LEU A 1 94 ? -21.220 -3.480 18.978 1.00 89.19 94 LEU A O 1
ATOM 745 N N . ASN A 1 95 ? -22.334 -5.341 19.560 1.00 87.81 95 ASN A N 1
ATOM 746 C CA . ASN A 1 95 ? -21.748 -6.178 18.510 1.00 87.81 95 ASN A CA 1
ATOM 747 C C . ASN A 1 95 ? -22.068 -5.653 17.101 1.00 87.81 95 ASN A C 1
ATOM 749 O O . ASN A 1 95 ? -21.189 -5.644 16.235 1.00 87.81 95 ASN A O 1
ATOM 753 N N . LYS A 1 96 ? -23.297 -5.178 16.867 1.00 90.94 96 LYS A N 1
ATOM 754 C CA . LYS A 1 96 ? -23.721 -4.572 15.596 1.00 90.94 96 LYS A CA 1
ATOM 755 C C . LYS A 1 96 ? -22.949 -3.282 15.315 1.00 90.94 96 LYS A C 1
ATOM 757 O O . LYS A 1 96 ? -22.488 -3.100 14.189 1.00 90.94 96 LYS A O 1
ATOM 762 N N . CYS A 1 97 ? -22.758 -2.420 16.315 1.00 92.06 97 CYS A N 1
ATOM 763 C CA . CYS A 1 97 ? -21.950 -1.202 16.183 1.00 92.06 97 CYS A CA 1
ATOM 764 C C . CYS A 1 97 ? -20.481 -1.516 15.869 1.00 92.06 97 CYS A C 1
ATOM 766 O O . CYS A 1 97 ? -19.936 -0.989 14.901 1.00 92.06 97 CYS A O 1
ATOM 768 N N . VAL A 1 98 ? -19.869 -2.449 16.604 1.00 90.12 98 VAL A N 1
ATOM 769 C CA . VAL A 1 98 ? -18.488 -2.891 16.349 1.00 90.12 98 VAL A CA 1
ATOM 770 C C . VAL A 1 98 ? -18.345 -3.484 14.946 1.00 90.12 98 VAL A C 1
ATOM 772 O O . VAL A 1 98 ? -17.366 -3.200 14.256 1.00 90.12 98 VAL A O 1
ATOM 775 N N . LYS A 1 99 ? -19.319 -4.281 14.494 1.00 91.62 99 LYS A N 1
ATOM 776 C CA . LYS A 1 99 ? -19.314 -4.852 13.143 1.00 91.62 99 LYS A CA 1
ATOM 777 C C . LYS A 1 99 ? -19.396 -3.761 12.075 1.00 91.62 99 LYS A C 1
ATOM 779 O O . LYS A 1 99 ? -18.548 -3.744 11.192 1.00 91.62 99 LYS A O 1
ATOM 784 N N . LYS A 1 100 ? -20.312 -2.795 12.216 1.00 93.75 100 LYS A N 1
ATOM 785 C CA . LYS A 1 100 ? -20.406 -1.628 11.318 1.00 93.75 100 LYS A CA 1
ATOM 786 C C . LYS A 1 100 ? -19.098 -0.836 11.252 1.00 93.75 100 LYS A C 1
ATOM 788 O O . LYS A 1 100 ? -18.696 -0.412 10.171 1.00 93.75 100 LYS A O 1
ATOM 793 N N . ASP A 1 101 ? -18.426 -0.635 12.385 1.00 92.50 101 ASP A N 1
ATOM 794 C CA . ASP A 1 101 ? -17.122 0.037 12.422 1.00 92.50 101 ASP A CA 1
ATOM 795 C C . ASP A 1 101 ? -16.050 -0.768 11.680 1.00 92.50 101 ASP A C 1
ATOM 797 O O . ASP A 1 101 ? -15.276 -0.207 10.903 1.00 92.50 101 ASP A O 1
ATOM 801 N N . ILE A 1 102 ? -16.005 -2.085 11.888 1.00 88.94 102 ILE A N 1
ATOM 802 C CA . ILE A 1 102 ? -15.078 -2.973 11.180 1.00 88.94 102 ILE A CA 1
ATOM 803 C C . ILE A 1 102 ? -15.353 -2.953 9.672 1.00 88.94 102 ILE A C 1
ATOM 805 O O . ILE A 1 102 ? -14.403 -2.814 8.899 1.00 88.94 102 ILE A O 1
ATOM 809 N N . ASP A 1 103 ? -16.616 -3.036 9.261 1.00 91.25 103 ASP A N 1
ATOM 810 C CA . ASP A 1 103 ? -17.036 -3.010 7.858 1.00 91.25 103 ASP A CA 1
ATOM 811 C C . ASP A 1 103 ? -16.649 -1.674 7.206 1.00 91.25 103 ASP A C 1
ATOM 813 O O . ASP A 1 103 ? -16.060 -1.655 6.124 1.00 91.25 103 ASP A O 1
ATOM 817 N N . ARG A 1 104 ? -16.847 -0.551 7.911 1.00 92.69 104 ARG A N 1
ATOM 818 C CA . ARG A 1 104 ? -16.383 0.777 7.476 1.00 92.69 104 ARG A CA 1
ATOM 819 C C . ARG A 1 104 ? -14.865 0.813 7.293 1.00 92.69 104 ARG A C 1
ATOM 821 O O . ARG A 1 104 ? -14.373 1.292 6.274 1.00 92.69 104 ARG A O 1
ATOM 828 N N . LEU A 1 105 ? -14.101 0.291 8.257 1.00 89.19 105 LEU A N 1
ATOM 829 C CA . LEU A 1 105 ? -12.636 0.250 8.176 1.00 89.19 105 LEU A CA 1
ATOM 830 C C . LEU A 1 105 ? -12.147 -0.616 7.006 1.00 89.19 105 LEU A C 1
ATOM 832 O O . LEU A 1 105 ? -11.145 -0.261 6.375 1.00 89.19 105 LEU A O 1
ATOM 836 N N . GLN A 1 106 ? -12.825 -1.737 6.740 1.00 87.06 106 GLN A N 1
ATOM 837 C CA . GLN A 1 106 ? -12.563 -2.613 5.597 1.00 87.06 106 GLN A CA 1
ATOM 838 C C . GLN A 1 106 ? -12.887 -1.916 4.273 1.00 87.06 106 GLN A C 1
ATOM 840 O O . GLN A 1 106 ? -12.052 -1.947 3.372 1.00 87.06 106 GLN A O 1
ATOM 845 N N . ALA A 1 107 ? -14.025 -1.225 4.178 1.00 85.06 107 ALA A N 1
ATOM 846 C CA . ALA A 1 107 ? -14.421 -0.463 2.993 1.00 85.06 107 ALA A CA 1
ATOM 847 C C . ALA A 1 107 ? -13.402 0.634 2.641 1.00 85.06 107 ALA A C 1
ATOM 849 O O . ALA A 1 107 ? -13.007 0.763 1.487 1.00 85.06 107 ALA A O 1
ATOM 850 N N . ILE A 1 108 ? -12.887 1.349 3.648 1.00 85.56 108 ILE A N 1
ATOM 851 C CA . ILE A 1 108 ? -11.828 2.365 3.481 1.00 85.56 108 ILE A CA 1
ATOM 852 C C . ILE A 1 108 ? -10.484 1.738 3.044 1.00 85.56 108 ILE A C 1
ATOM 854 O O . ILE A 1 108 ? -9.579 2.445 2.606 1.00 85.56 108 ILE A O 1
ATOM 858 N N . GLN A 1 109 ? -10.310 0.415 3.171 1.00 82.12 109 GLN A N 1
ATOM 859 C CA . GLN A 1 109 ? -9.050 -0.293 2.895 1.00 82.12 109 GLN A CA 1
ATOM 860 C C . GLN A 1 109 ? -7.863 0.249 3.712 1.00 82.12 109 GLN A C 1
ATOM 862 O O . GLN A 1 109 ? -6.697 0.208 3.305 1.00 82.12 109 GLN A O 1
ATOM 867 N N . CYS A 1 110 ? -8.138 0.752 4.920 1.00 79.88 110 CYS A N 1
ATOM 868 C CA . CYS A 1 110 ? -7.083 1.160 5.837 1.00 79.88 110 CYS A CA 1
ATOM 869 C C . CYS A 1 110 ? -6.355 -0.075 6.396 1.00 79.88 110 CYS A C 1
ATOM 871 O O . CYS A 1 110 ? -6.884 -1.185 6.415 1.00 79.88 110 CYS A O 1
ATOM 873 N N . HIS A 1 111 ? -5.138 0.102 6.922 1.00 79.00 111 HIS A N 1
ATOM 874 C CA . HIS A 1 111 ? -4.352 -1.025 7.446 1.00 79.00 111 HIS A CA 1
ATOM 875 C C . HIS A 1 111 ? -5.099 -1.837 8.511 1.00 79.00 111 HIS A C 1
ATOM 877 O O . HIS A 1 111 ? -5.022 -3.060 8.508 1.00 79.00 111 HIS A O 1
ATOM 883 N N . ARG A 1 112 ? -5.851 -1.173 9.399 1.00 79.81 112 ARG A N 1
ATOM 884 C CA . ARG A 1 112 ? -6.693 -1.857 10.392 1.00 79.81 112 ARG A CA 1
ATOM 885 C C . ARG A 1 112 ? -7.810 -2.657 9.718 1.00 79.81 112 ARG A C 1
ATOM 887 O O . ARG A 1 112 ? -8.011 -3.805 10.087 1.00 79.81 112 ARG A O 1
ATOM 894 N N . GLY A 1 113 ? -8.476 -2.089 8.715 1.00 87.69 113 GLY A N 1
ATOM 895 C CA . GLY A 1 113 ? -9.521 -2.753 7.934 1.00 87.69 113 GLY A CA 1
ATOM 896 C C . GLY A 1 113 ? -9.029 -4.018 7.244 1.00 87.69 113 GLY A C 1
ATOM 897 O O . GLY A 1 113 ? -9.561 -5.093 7.495 1.00 87.69 113 GLY A O 1
ATOM 898 N N . ILE A 1 114 ? -7.942 -3.920 6.473 1.00 81.94 114 ILE A N 1
ATOM 899 C CA . ILE A 1 114 ? -7.326 -5.075 5.797 1.00 81.94 114 ILE A CA 1
ATOM 900 C C . ILE A 1 114 ? -6.982 -6.170 6.815 1.00 81.94 114 ILE A C 1
ATOM 902 O O . ILE A 1 114 ? -7.288 -7.339 6.610 1.00 81.94 114 ILE A O 1
ATOM 906 N N . ARG A 1 115 ? -6.423 -5.793 7.971 1.00 81.69 115 ARG A N 1
ATOM 907 C CA . ARG A 1 115 ? -6.097 -6.741 9.046 1.00 81.69 115 ARG A CA 1
ATOM 908 C C . ARG A 1 115 ? -7.338 -7.393 9.653 1.00 81.69 115 ARG A C 1
ATOM 910 O O . ARG A 1 115 ? -7.284 -8.584 9.936 1.00 81.69 115 ARG A O 1
ATOM 917 N N . HIS A 1 116 ? -8.434 -6.656 9.832 1.00 85.62 116 HIS A N 1
ATOM 918 C CA . HIS A 1 116 ? -9.712 -7.226 10.258 1.00 85.62 116 HIS A CA 1
ATOM 919 C C . HIS A 1 116 ? -10.269 -8.217 9.225 1.00 85.62 116 HIS A C 1
ATOM 921 O O . HIS A 1 116 ? -10.692 -9.300 9.625 1.00 85.62 116 HIS A O 1
ATOM 927 N N . GLY A 1 117 ? -10.200 -7.897 7.928 1.00 83.06 117 GLY A N 1
ATOM 928 C CA . GLY A 1 117 ? -10.610 -8.804 6.848 1.00 83.06 117 GLY A CA 1
ATOM 929 C C . GLY A 1 117 ? -9.755 -10.074 6.777 1.00 83.06 117 GLY A C 1
ATOM 930 O O . GLY A 1 117 ? -10.270 -11.171 6.589 1.00 83.06 117 GLY A O 1
ATOM 931 N N . GLU A 1 118 ? -8.450 -9.952 7.026 1.00 81.19 118 GLU A N 1
ATOM 932 C CA . GLU A 1 118 ? -7.506 -11.078 7.084 1.00 81.19 118 GLU A CA 1
ATOM 933 C C . GLU A 1 118 ? -7.543 -11.856 8.417 1.00 81.19 118 GLU A C 1
ATOM 935 O O . GLU A 1 118 ? -6.802 -12.829 8.581 1.00 81.19 118 GLU A O 1
ATOM 940 N N . GLY A 1 119 ? -8.339 -11.427 9.405 1.00 79.31 119 GLY A N 1
ATOM 941 C CA . GLY A 1 119 ? -8.379 -12.066 10.726 1.00 79.31 119 GLY A CA 1
ATOM 942 C C . GLY A 1 119 ? -7.103 -11.890 11.555 1.00 79.31 119 GLY A C 1
ATOM 943 O O . GLY A 1 119 ? -6.774 -12.723 12.404 1.00 79.31 119 GLY A O 1
ATOM 944 N N . LEU A 1 120 ? -6.338 -10.828 11.307 1.00 80.94 120 LEU A N 1
ATOM 945 C CA . LEU A 1 120 ? -5.048 -10.580 11.935 1.00 80.94 120 LEU A CA 1
ATOM 946 C C . LEU A 1 120 ? -5.131 -9.496 13.028 1.00 80.94 120 LEU A C 1
ATOM 948 O O . LEU A 1 120 ? -5.855 -8.510 12.893 1.00 80.94 120 LEU A O 1
ATOM 952 N N . PRO A 1 121 ? -4.321 -9.598 14.101 1.00 79.25 121 PRO A N 1
ATOM 953 C CA . PRO A 1 121 ? -4.240 -8.566 15.133 1.00 79.25 121 PRO A CA 1
ATOM 954 C C . PRO A 1 121 ? -3.921 -7.180 14.556 1.00 79.25 121 PRO A C 1
ATOM 956 O O . PRO A 1 121 ? -2.966 -7.021 13.798 1.00 79.25 121 PRO A O 1
ATOM 959 N N . CYS A 1 122 ? -4.651 -6.144 14.955 1.00 72.62 122 CYS A N 1
ATOM 960 C CA . CYS A 1 122 ? -4.481 -4.801 14.385 1.00 72.62 122 CYS A CA 1
ATOM 961 C C . CYS A 1 122 ? -3.346 -3.972 15.020 1.00 72.62 122 CYS A C 1
ATOM 963 O O . CYS A 1 122 ? -2.916 -2.981 14.441 1.00 72.62 122 CYS A O 1
ATOM 965 N N . ARG A 1 123 ? -2.809 -4.379 16.182 1.00 69.38 123 ARG A N 1
ATOM 966 C CA . ARG A 1 123 ? -1.770 -3.637 16.937 1.00 69.38 123 ARG A CA 1
ATOM 967 C C . ARG A 1 123 ? -0.324 -4.037 16.594 1.00 69.38 123 ARG A C 1
ATOM 969 O O . ARG A 1 123 ? 0.546 -4.031 17.455 1.00 69.38 123 ARG A O 1
ATOM 976 N N . GLY A 1 124 ? -0.055 -4.453 15.354 1.00 59.62 124 GLY A N 1
ATOM 977 C CA . GLY A 1 124 ? 1.319 -4.735 14.897 1.00 59.62 124 GLY A CA 1
ATOM 978 C C . GLY A 1 124 ? 2.000 -5.961 15.531 1.00 59.62 124 GLY A C 1
ATOM 979 O O . GLY A 1 124 ? 3.215 -6.118 15.425 1.00 59.62 124 GLY A O 1
ATOM 980 N N . GLN A 1 125 ? 1.240 -6.853 16.173 1.00 65.75 125 GLN A N 1
ATOM 981 C CA . GLN A 1 125 ? 1.767 -8.101 16.733 1.00 65.75 125 GLN A CA 1
ATOM 982 C C . GLN A 1 125 ? 2.276 -9.042 15.623 1.00 65.75 125 GLN A C 1
ATOM 984 O O . GLN A 1 125 ? 1.740 -9.062 14.509 1.00 65.75 125 GLN A O 1
ATOM 989 N N . ARG A 1 126 ? 3.308 -9.850 15.930 1.00 60.97 126 ARG A N 1
ATOM 990 C CA . ARG A 1 126 ? 3.909 -10.823 14.995 1.00 60.97 126 ARG A CA 1
ATOM 991 C C . ARG A 1 126 ? 2.859 -11.833 14.524 1.00 60.97 126 ARG A C 1
ATOM 993 O O . ARG A 1 126 ? 2.531 -12.763 15.249 1.00 60.97 126 ARG A O 1
ATOM 1000 N N . THR A 1 127 ? 2.386 -11.724 13.285 1.00 65.00 127 THR A N 1
ATOM 1001 C CA . THR A 1 127 ? 1.339 -12.626 12.763 1.00 65.00 127 THR A CA 1
ATOM 1002 C C . THR A 1 127 ? 1.821 -13.999 12.335 1.00 65.00 127 THR A C 1
ATOM 1004 O O . THR A 1 127 ? 1.015 -14.917 12.176 1.00 65.00 127 THR A O 1
ATOM 1007 N N . LYS A 1 128 ? 3.138 -14.152 12.185 1.00 61.62 128 LYS A N 1
ATOM 1008 C CA . LYS A 1 128 ? 3.771 -15.438 11.895 1.00 61.62 128 LYS A CA 1
ATOM 1009 C C . LYS A 1 128 ? 3.864 -16.332 13.139 1.00 61.62 128 LYS A C 1
ATOM 1011 O O . LYS A 1 128 ? 3.626 -17.522 13.020 1.00 61.62 128 LYS A O 1
ATOM 1016 N N . THR A 1 129 ? 4.158 -15.766 14.314 1.00 58.78 129 THR A N 1
ATOM 1017 C CA . THR A 1 129 ? 4.376 -16.535 15.559 1.00 58.78 129 THR A CA 1
ATOM 1018 C C . THR A 1 129 ? 3.258 -16.358 16.590 1.00 58.78 129 THR A C 1
ATOM 1020 O O . THR A 1 129 ? 2.873 -17.321 17.238 1.00 58.78 129 THR A O 1
ATOM 1023 N N . ASN A 1 130 ? 2.691 -15.152 16.717 1.00 58.47 130 ASN A N 1
ATOM 1024 C CA . ASN A 1 130 ? 1.851 -14.764 17.860 1.00 58.47 130 ASN A CA 1
ATOM 1025 C C . ASN A 1 130 ? 0.380 -14.515 17.488 1.00 58.47 130 ASN A C 1
ATOM 1027 O O . ASN A 1 130 ? -0.419 -14.216 18.364 1.00 58.47 130 ASN A O 1
ATOM 1031 N N . ALA A 1 131 ? -0.019 -14.660 16.219 1.00 60.91 131 ALA A N 1
ATOM 1032 C CA . ALA A 1 131 ? -1.433 -14.540 15.834 1.00 60.91 131 ALA A CA 1
ATOM 1033 C C . ALA A 1 131 ? -2.255 -15.808 16.114 1.00 60.91 131 ALA A C 1
ATOM 1035 O O . ALA A 1 131 ? -3.366 -15.915 15.603 1.00 60.91 131 ALA A O 1
ATOM 1036 N N . ARG A 1 132 ? -1.737 -16.769 16.897 1.00 63.03 132 ARG A N 1
ATOM 1037 C CA . ARG A 1 132 ? -2.447 -18.019 17.205 1.00 63.03 132 ARG A CA 1
ATOM 1038 C C . ARG A 1 132 ? -3.824 -17.757 17.811 1.00 63.03 132 ARG A C 1
ATOM 1040 O O . ARG A 1 132 ? -4.768 -18.346 17.322 1.00 63.03 132 ARG A O 1
ATOM 1047 N N . THR A 1 133 ? -3.956 -16.832 18.759 1.00 59.41 133 THR A N 1
ATOM 1048 C CA . THR A 1 133 ? -5.229 -16.495 19.428 1.00 59.41 133 THR A CA 1
ATOM 1049 C C . THR A 1 133 ? -6.299 -15.927 18.492 1.00 59.41 133 THR A C 1
ATOM 1051 O O . THR A 1 133 ? -7.473 -16.239 18.647 1.00 59.41 133 THR A O 1
ATOM 1054 N N . MET A 1 134 ? -5.918 -15.110 17.503 1.00 61.88 134 MET A N 1
ATOM 1055 C CA . MET A 1 134 ? -6.874 -14.593 16.509 1.00 61.88 134 MET A CA 1
ATOM 1056 C C . MET A 1 134 ? -7.154 -15.608 15.395 1.00 61.88 134 MET A C 1
ATOM 1058 O O . MET A 1 134 ? -8.298 -15.745 14.972 1.00 61.88 134 MET A O 1
ATOM 1062 N N . LYS A 1 135 ? -6.140 -16.369 14.962 1.00 62.59 135 LYS A N 1
ATOM 1063 C CA . LYS A 1 135 ? -6.306 -17.434 13.960 1.00 62.59 135 LYS A CA 1
ATOM 1064 C C . LYS A 1 135 ? -7.129 -18.608 14.492 1.00 62.59 135 LYS A C 1
ATOM 1066 O O . LYS A 1 135 ? -7.942 -19.146 13.753 1.00 62.59 135 LYS A O 1
ATOM 1071 N N . SER A 1 136 ? -6.954 -18.996 15.756 1.00 57.69 136 SER A N 1
ATOM 1072 C CA . SER A 1 136 ? -7.719 -20.081 16.383 1.00 57.69 136 SER A CA 1
ATOM 1073 C C . SER A 1 136 ? -9.198 -19.726 16.513 1.00 57.69 136 SER A C 1
ATOM 1075 O O . SER A 1 136 ? -10.043 -20.581 16.268 1.00 57.69 136 SER A O 1
ATOM 1077 N N . LYS A 1 137 ? -9.519 -18.455 16.796 1.00 58.91 137 LYS A N 1
ATOM 1078 C CA . LYS A 1 137 ? -10.903 -17.964 16.877 1.00 58.91 137 LYS A CA 1
ATOM 1079 C C . LYS A 1 137 ? -11.664 -18.080 15.546 1.00 58.91 137 LYS A C 1
ATOM 1081 O O . LYS A 1 137 ? -12.877 -18.224 15.571 1.00 58.91 137 LYS A O 1
ATOM 1086 N N . GLN A 1 138 ? -10.969 -18.068 14.404 1.00 56.59 138 GLN A N 1
ATOM 1087 C CA . GLN A 1 138 ? -11.575 -18.276 13.079 1.00 56.59 138 GLN A CA 1
ATOM 1088 C C . GLN A 1 138 ? -11.718 -19.751 12.680 1.00 56.59 138 GLN A C 1
ATOM 1090 O O . GLN A 1 138 ? -12.577 -20.074 11.871 1.00 56.59 138 GLN A O 1
ATOM 1095 N N . ILE A 1 139 ? -10.893 -20.654 13.222 1.00 50.84 139 ILE A N 1
ATOM 1096 C CA . ILE A 1 139 ? -10.931 -22.084 12.860 1.00 50.84 139 ILE A CA 1
ATOM 1097 C C . ILE A 1 139 ? -12.157 -22.786 13.478 1.00 50.84 139 ILE A C 1
ATOM 1099 O O . ILE A 1 139 ? -12.621 -23.779 12.926 1.00 50.84 139 ILE A O 1
ATOM 1103 N N . GLY A 1 140 ? -12.720 -22.244 14.566 1.00 41.59 140 GLY A N 1
ATOM 1104 C CA . GLY A 1 140 ? -13.938 -22.757 15.212 1.00 41.59 140 GLY A CA 1
ATOM 1105 C C . GLY A 1 140 ? -15.251 -22.464 14.470 1.00 41.59 140 GLY A C 1
ATOM 1106 O O . GLY A 1 140 ? -16.260 -23.091 14.766 1.00 41.59 140 GLY A O 1
ATOM 1107 N N . SER A 1 141 ? -15.254 -21.553 13.493 1.00 36.69 141 SER A N 1
ATOM 1108 C CA . SER A 1 141 ? -16.396 -21.294 12.608 1.00 36.69 141 SER A CA 1
ATOM 1109 C C . SER A 1 141 ? -16.048 -21.787 11.205 1.00 36.69 141 SER A C 1
ATOM 1111 O O . SER A 1 141 ? -15.131 -21.246 10.591 1.00 36.69 141 SER A O 1
ATOM 1113 N N . GLY A 1 142 ? -16.749 -22.823 10.737 1.00 35.16 142 GLY A N 1
ATOM 1114 C CA . GLY A 1 142 ? -16.550 -23.537 9.469 1.00 35.16 142 GLY A CA 1
ATOM 1115 C C . GLY A 1 142 ? -15.783 -22.774 8.382 1.00 35.16 142 GLY A C 1
ATOM 1116 O O . GLY A 1 142 ? -16.165 -21.689 7.947 1.00 35.16 142 GLY A O 1
ATOM 1117 N N . LYS A 1 143 ? -14.676 -23.379 7.942 1.00 31.56 143 LYS A N 1
ATOM 1118 C CA . LYS A 1 143 ? -13.784 -22.893 6.886 1.00 31.56 143 LYS A CA 1
ATOM 1119 C C . LYS A 1 143 ? -14.571 -22.353 5.679 1.00 31.56 143 LYS A C 1
ATOM 1121 O O . LYS A 1 143 ? -15.091 -23.127 4.888 1.00 31.56 143 LYS A O 1
ATOM 1126 N N . LYS A 1 144 ? -14.492 -21.045 5.431 1.00 36.19 144 LYS A N 1
ATOM 1127 C CA . LYS A 1 144 ? -14.434 -20.508 4.063 1.00 36.19 144 LYS A CA 1
ATOM 1128 C C . LYS A 1 144 ? -13.020 -19.989 3.829 1.00 36.19 144 LYS A C 1
ATOM 1130 O O . LYS A 1 144 ? -12.740 -18.799 3.936 1.00 36.19 144 LYS A O 1
ATOM 1135 N N . LYS A 1 145 ? -12.087 -20.911 3.559 1.00 33.41 145 LYS A N 1
ATOM 1136 C CA . LYS A 1 145 ? -10.847 -20.539 2.868 1.00 33.41 145 LYS A CA 1
ATOM 1137 C C . LYS A 1 145 ? -11.280 -20.094 1.475 1.00 33.41 145 LYS A C 1
ATOM 1139 O O . LYS A 1 145 ? -11.696 -20.924 0.682 1.00 33.41 145 LYS A O 1
ATOM 1144 N N . ALA A 1 146 ? -11.239 -18.790 1.227 1.00 36.16 146 ALA A N 1
ATOM 1145 C CA . ALA A 1 146 ? -11.529 -18.218 -0.076 1.00 36.16 146 ALA A CA 1
ATOM 1146 C C . ALA A 1 146 ? -10.553 -18.784 -1.121 1.00 36.16 146 ALA A C 1
ATOM 1148 O O . ALA A 1 146 ? -9.361 -18.462 -1.135 1.00 36.16 146 ALA A O 1
ATOM 1149 N N . SER A 1 147 ? -11.103 -19.630 -1.980 1.00 34.78 147 SER A N 1
ATOM 1150 C CA . SER A 1 147 ? -10.604 -20.140 -3.252 1.00 34.78 147 SER A CA 1
ATOM 1151 C C . SER A 1 147 ? -10.455 -19.010 -4.281 1.00 34.78 147 SER A C 1
ATOM 1153 O O . SER A 1 147 ? -11.131 -18.981 -5.296 1.00 34.78 147 SER A O 1
ATOM 1155 N N . ARG A 1 148 ? -9.601 -18.016 -4.006 1.00 42.09 148 ARG A N 1
ATOM 1156 C CA . ARG A 1 148 ? -9.322 -16.896 -4.937 1.00 42.09 148 ARG A CA 1
ATOM 1157 C C . ARG A 1 148 ? -7.937 -16.956 -5.581 1.00 42.09 148 ARG A C 1
ATOM 1159 O O . ARG A 1 148 ? -7.539 -16.035 -6.281 1.00 42.09 148 ARG A O 1
ATOM 1166 N N . ARG A 1 149 ? -7.166 -18.007 -5.293 1.00 38.62 149 ARG A N 1
ATOM 1167 C CA . ARG A 1 149 ? -5.805 -18.194 -5.825 1.00 38.62 149 ARG A CA 1
ATOM 1168 C C . ARG A 1 149 ? -5.727 -19.151 -7.011 1.00 38.62 149 ARG A C 1
ATOM 1170 O O . ARG A 1 149 ? -4.686 -19.176 -7.651 1.00 38.62 149 ARG A O 1
ATOM 1177 N N . GLU A 1 150 ? -6.790 -19.891 -7.302 1.00 36.25 150 GLU A N 1
ATOM 1178 C CA . GLU A 1 150 ? -6.771 -20.933 -8.336 1.00 36.25 150 GLU A CA 1
ATOM 1179 C C . GLU A 1 150 ? -7.197 -20.410 -9.719 1.00 36.25 150 GLU A C 1
ATOM 1181 O O . GLU A 1 150 ? -6.698 -20.897 -10.724 1.00 36.25 150 GLU A O 1
ATOM 1186 N N . GLU A 1 151 ? -7.972 -19.325 -9.800 1.00 34.88 151 GLU A N 1
ATOM 1187 C CA . GLU A 1 151 ? -8.452 -18.788 -11.089 1.00 34.88 151 GLU A CA 1
ATOM 1188 C C . GLU A 1 151 ? -7.380 -18.041 -11.908 1.00 34.88 151 GLU A C 1
ATOM 1190 O O . GLU A 1 151 ? -7.531 -17.863 -13.110 1.00 34.88 151 GLU A O 1
ATOM 1195 N N . ILE A 1 152 ? -6.257 -17.633 -11.301 1.00 36.78 152 ILE A N 1
ATOM 1196 C CA . ILE A 1 152 ? -5.211 -16.851 -11.997 1.00 36.78 152 ILE A CA 1
ATOM 1197 C C . ILE A 1 152 ? -4.134 -17.757 -12.634 1.00 36.78 152 ILE A C 1
ATOM 1199 O O . ILE A 1 152 ? -3.325 -17.288 -13.430 1.00 36.78 152 ILE A O 1
ATOM 1203 N N . MET A 1 153 ? -4.115 -19.061 -12.331 1.00 34.47 153 MET A N 1
ATOM 1204 C CA . MET A 1 153 ? -3.080 -19.982 -12.833 1.00 34.47 153 MET A CA 1
ATOM 1205 C C . MET A 1 153 ? -3.496 -20.825 -14.048 1.00 34.47 153 MET A C 1
ATOM 1207 O O . MET A 1 153 ? -2.650 -21.513 -14.609 1.00 34.47 153 MET A O 1
ATOM 1211 N N . ALA A 1 154 ? -4.753 -20.752 -14.493 1.00 34.03 154 ALA A N 1
ATOM 1212 C CA . ALA A 1 154 ? -5.255 -21.594 -15.584 1.00 34.03 154 ALA A CA 1
ATOM 1213 C C . ALA A 1 154 ? -4.932 -21.081 -17.007 1.00 34.03 154 ALA A C 1
ATOM 1215 O O . ALA A 1 154 ? -5.118 -21.819 -17.966 1.00 34.03 154 ALA A O 1
ATOM 1216 N N . HIS A 1 155 ? -4.416 -19.856 -17.174 1.00 37.28 155 HIS A N 1
ATOM 1217 C CA . HIS A 1 155 ? -4.224 -19.246 -18.504 1.00 37.28 155 HIS A CA 1
ATOM 1218 C C . HIS A 1 155 ? -2.795 -19.302 -19.075 1.00 37.28 155 HIS A C 1
ATOM 1220 O O . HIS A 1 155 ? -2.545 -18.719 -20.125 1.00 37.28 155 HIS A O 1
ATOM 1226 N N . THR A 1 156 ? -1.848 -19.991 -18.432 1.00 34.50 156 THR A N 1
ATOM 1227 C CA . THR A 1 156 ? -0.417 -19.906 -18.806 1.00 34.50 156 THR A CA 1
ATOM 1228 C C . THR A 1 156 ? 0.258 -21.222 -19.184 1.00 34.50 156 THR A C 1
ATOM 1230 O O . THR A 1 156 ? 1.478 -21.245 -19.334 1.00 34.50 156 THR A O 1
ATOM 1233 N N . LEU A 1 157 ? -0.488 -22.311 -19.378 1.00 36.31 157 LEU A N 1
ATOM 1234 C CA . LEU A 1 157 ? 0.088 -23.608 -19.747 1.00 36.31 157 LEU A CA 1
ATOM 1235 C C . LEU A 1 157 ? -0.468 -24.120 -21.078 1.00 36.31 157 LEU A C 1
ATOM 1237 O O . LEU A 1 157 ? -1.316 -25.002 -21.106 1.00 36.31 157 LEU A O 1
ATOM 1241 N N . ALA A 1 158 ? 0.053 -23.585 -22.179 1.00 32.31 158 ALA A N 1
ATOM 1242 C CA . ALA A 1 158 ? 0.075 -24.268 -23.469 1.00 32.31 158 ALA A CA 1
ATOM 1243 C C . ALA A 1 158 ? 1.178 -23.648 -24.336 1.00 32.31 158 ALA A C 1
ATOM 1245 O O . ALA A 1 158 ? 1.034 -22.503 -24.745 1.00 32.31 158 ALA A O 1
ATOM 1246 N N . LEU A 1 159 ? 2.283 -24.378 -24.540 1.00 38.62 159 LEU A N 1
ATOM 1247 C CA . LEU A 1 159 ? 3.160 -24.381 -25.728 1.00 38.62 159 LEU A CA 1
ATOM 1248 C C . LEU A 1 159 ? 4.340 -25.356 -25.469 1.00 38.62 159 LEU A C 1
ATOM 1250 O O . LEU A 1 159 ? 5.052 -25.181 -24.477 1.00 38.62 159 LEU A O 1
ATOM 1254 N N . PRO A 1 160 ? 4.552 -26.393 -26.306 1.00 38.38 160 PRO A N 1
ATOM 1255 C CA . PRO A 1 160 ? 5.625 -27.373 -26.129 1.00 38.38 160 PRO A CA 1
ATOM 1256 C C . PRO A 1 160 ? 6.937 -26.927 -26.801 1.00 38.38 160 PRO A C 1
ATOM 1258 O O . PRO A 1 160 ? 6.941 -26.467 -27.939 1.00 38.38 160 PRO A O 1
ATOM 1261 N N . VAL A 1 161 ? 8.063 -27.107 -26.104 1.00 34.41 161 VAL A N 1
ATOM 1262 C CA . VAL A 1 161 ? 9.427 -26.951 -26.641 1.00 34.41 161 VAL A CA 1
ATOM 1263 C C . VAL A 1 161 ? 9.962 -28.335 -27.014 1.00 34.41 161 VAL A C 1
ATOM 1265 O O . VAL A 1 161 ? 9.962 -29.237 -26.178 1.00 34.41 161 VAL A O 1
ATOM 1268 N N . ALA A 1 162 ? 10.415 -28.500 -28.258 1.00 34.75 162 ALA A N 1
ATOM 1269 C CA . ALA A 1 162 ? 11.084 -29.708 -28.742 1.00 34.75 162 ALA A CA 1
ATOM 1270 C C . ALA A 1 162 ? 12.579 -29.732 -28.338 1.00 34.75 162 ALA A C 1
ATOM 1272 O O . ALA A 1 162 ? 13.213 -28.674 -28.328 1.00 34.75 162 ALA A O 1
ATOM 1273 N N . PRO A 1 163 ? 13.170 -30.908 -28.043 1.00 39.88 163 PRO A N 1
ATOM 1274 C CA . PRO A 1 163 ? 14.597 -31.055 -27.775 1.00 39.88 163 PRO A CA 1
ATOM 1275 C C . PRO A 1 163 ? 15.337 -31.592 -29.012 1.00 39.88 163 PRO A C 1
ATOM 1277 O O . PRO A 1 163 ? 14.929 -32.599 -29.586 1.00 39.88 163 PRO A O 1
ATOM 1280 N N . SER A 1 164 ? 16.457 -30.980 -29.404 1.00 31.92 164 SER A N 1
ATOM 1281 C CA . SER A 1 164 ? 17.382 -31.579 -30.377 1.00 31.92 164 SER A CA 1
ATOM 1282 C C . SER A 1 164 ? 18.730 -31.887 -29.735 1.00 31.92 164 SER A C 1
ATOM 1284 O O . SER A 1 164 ? 19.314 -31.073 -29.021 1.00 31.92 164 SER A O 1
ATOM 1286 N N . LEU A 1 165 ? 19.156 -33.116 -29.998 1.00 30.12 165 LEU A N 1
ATOM 1287 C CA . LEU A 1 165 ? 20.224 -33.886 -29.384 1.00 30.12 165 LEU A CA 1
ATOM 1288 C C . LEU A 1 165 ? 21.628 -33.407 -29.766 1.00 30.12 165 LEU A C 1
ATOM 1290 O O . LEU A 1 165 ? 21.887 -32.965 -30.881 1.00 30.12 165 LEU A O 1
ATOM 1294 N N . SER A 1 166 ? 22.545 -33.589 -28.822 1.00 32.53 166 SER A N 1
ATOM 1295 C CA . SER A 1 166 ? 23.993 -33.582 -29.002 1.00 32.53 166 SER A CA 1
ATOM 1296 C C . SER A 1 166 ? 24.475 -34.857 -29.702 1.00 32.53 166 SER A C 1
ATOM 1298 O O . SER A 1 166 ? 24.122 -35.951 -29.261 1.00 32.53 166 SER A O 1
ATOM 1300 N N . LEU A 1 167 ? 25.370 -34.724 -30.684 1.00 31.22 167 LEU A N 1
ATOM 1301 C CA . LEU A 1 167 ? 26.252 -35.798 -31.146 1.00 31.22 167 LEU A CA 1
ATOM 1302 C C . LEU A 1 167 ? 27.699 -35.297 -31.228 1.00 31.22 167 LEU A C 1
ATOM 1304 O O . LEU A 1 167 ? 27.979 -34.136 -31.518 1.00 31.22 167 LEU A O 1
ATOM 1308 N N . ILE A 1 168 ? 28.586 -36.213 -30.866 1.00 29.17 168 ILE A N 1
ATOM 1309 C CA . ILE A 1 168 ? 30.009 -36.084 -30.560 1.00 29.17 168 ILE A CA 1
ATOM 1310 C C . ILE A 1 168 ? 30.836 -36.573 -31.768 1.00 29.17 168 ILE A C 1
ATOM 1312 O O . ILE A 1 168 ? 30.402 -37.509 -32.428 1.00 29.17 168 ILE A O 1
ATOM 1316 N N . CYS A 1 169 ? 32.048 -36.001 -31.928 1.00 27.48 169 CYS A N 1
ATOM 1317 C CA . CYS A 1 169 ? 33.270 -36.498 -32.617 1.00 27.48 169 CYS A CA 1
ATOM 1318 C C . CYS A 1 169 ? 33.228 -36.679 -34.153 1.00 27.48 169 CYS A C 1
ATOM 1320 O O . CYS A 1 169 ? 32.171 -36.888 -34.718 1.00 27.48 169 CYS A O 1
ATOM 1322 N N . ASN A 1 170 ? 34.316 -36.664 -34.934 1.00 30.44 170 ASN A N 1
ATOM 1323 C CA . ASN A 1 170 ? 35.743 -36.299 -34.835 1.00 30.44 170 ASN A CA 1
ATOM 1324 C C . ASN A 1 170 ? 36.279 -36.366 -36.285 1.00 30.44 170 ASN A C 1
ATOM 1326 O O . ASN A 1 170 ? 35.911 -37.303 -36.982 1.00 30.44 170 ASN A O 1
ATOM 1330 N N . SER A 1 171 ? 37.235 -35.520 -36.686 1.00 29.77 171 SER A N 1
ATOM 1331 C CA . SER A 1 171 ? 38.380 -35.958 -37.519 1.00 29.77 171 SER A CA 1
ATOM 1332 C C . SER A 1 171 ? 39.416 -34.843 -37.701 1.00 29.77 171 SER A C 1
ATOM 1334 O O . SER A 1 171 ? 39.122 -33.771 -38.223 1.00 29.77 171 SER A O 1
ATOM 1336 N N . ARG A 1 172 ? 40.645 -35.135 -37.265 1.00 31.64 172 ARG A N 1
ATOM 1337 C CA . ARG A 1 172 ? 41.886 -34.401 -37.546 1.00 31.64 172 ARG A CA 1
ATOM 1338 C C . ARG A 1 172 ? 42.348 -34.679 -38.979 1.00 31.64 172 ARG A C 1
ATOM 1340 O O . ARG A 1 172 ? 42.357 -35.847 -39.341 1.00 31.64 172 ARG A O 1
ATOM 1347 N N . THR A 1 173 ? 42.916 -33.680 -39.659 1.00 32.94 173 THR A N 1
ATOM 1348 C CA . THR A 1 173 ? 44.082 -33.851 -40.551 1.00 32.94 173 THR A CA 1
ATOM 1349 C C . THR A 1 173 ? 44.914 -32.561 -40.623 1.00 32.94 173 THR A C 1
ATOM 1351 O O . THR A 1 173 ? 44.404 -31.479 -40.891 1.00 32.94 173 THR A O 1
ATOM 1354 N N . SER A 1 174 ? 46.201 -32.735 -40.333 1.00 33.84 174 SER A N 1
ATOM 1355 C CA . SER A 1 174 ? 47.402 -31.902 -40.535 1.00 33.84 174 SER A CA 1
ATOM 1356 C C . SER A 1 174 ? 47.698 -31.684 -42.046 1.00 33.84 174 SER A C 1
ATOM 1358 O O . SER A 1 174 ? 47.165 -32.453 -42.833 1.00 33.84 174 SER A O 1
ATOM 1360 N N . ASN A 1 175 ? 48.543 -30.796 -42.598 1.00 40.12 175 ASN A N 1
ATOM 1361 C CA . ASN A 1 175 ? 49.758 -30.073 -42.176 1.00 40.12 175 ASN A CA 1
ATOM 1362 C C . ASN A 1 175 ? 50.187 -29.082 -43.336 1.00 40.12 175 ASN A C 1
ATOM 1364 O O . ASN A 1 175 ? 49.333 -28.838 -44.184 1.00 40.12 175 ASN A O 1
ATOM 1368 N N . PRO A 1 176 ? 51.402 -28.469 -43.432 1.00 49.75 176 PRO A N 1
ATOM 1369 C CA . PRO A 1 176 ? 51.585 -27.006 -43.582 1.00 49.75 176 PRO A CA 1
ATOM 1370 C C . PRO A 1 176 ? 52.382 -26.524 -44.838 1.00 49.75 176 PRO A C 1
ATOM 1372 O O . PRO A 1 176 ? 52.658 -27.316 -45.731 1.00 49.75 176 PRO A O 1
ATOM 1375 N N . LEU A 1 177 ? 52.840 -25.248 -44.798 1.00 30.25 177 LEU A N 1
ATOM 1376 C CA . LEU A 1 177 ? 53.825 -24.526 -45.659 1.00 30.25 177 LEU A CA 1
ATOM 1377 C C . LEU A 1 177 ? 53.198 -23.829 -46.896 1.00 30.25 177 LEU A C 1
ATOM 1379 O O . LEU A 1 177 ? 52.315 -24.395 -47.515 1.00 30.25 177 LEU A O 1
ATOM 1383 N N . SER A 1 178 ? 53.531 -22.602 -47.333 1.00 31.75 178 SER A N 1
ATOM 1384 C CA . SER A 1 178 ? 54.703 -21.724 -47.151 1.00 31.75 178 SER A CA 1
ATOM 1385 C C . SER A 1 178 ? 54.432 -20.277 -47.640 1.00 31.75 178 SER A C 1
ATOM 1387 O O . SER A 1 178 ? 53.735 -20.091 -48.629 1.00 31.75 178 SER A O 1
ATOM 1389 N N . ASN A 1 179 ? 55.073 -19.302 -46.978 1.00 36.94 179 ASN A N 1
ATOM 1390 C CA . ASN A 1 179 ? 55.656 -18.022 -47.444 1.00 36.94 179 ASN A CA 1
ATOM 1391 C C . ASN A 1 179 ? 55.026 -17.201 -48.594 1.00 36.94 179 ASN A C 1
ATOM 1393 O O . ASN A 1 179 ? 55.128 -17.580 -49.754 1.00 36.94 179 ASN A O 1
ATOM 1397 N N . ALA A 1 180 ? 54.645 -15.950 -48.286 1.00 31.67 180 ALA A N 1
ATOM 1398 C CA . ALA A 1 180 ? 54.961 -14.775 -49.112 1.00 31.67 180 ALA A CA 1
ATOM 1399 C C . ALA A 1 180 ? 54.890 -13.471 -48.289 1.00 31.67 180 ALA A C 1
ATOM 1401 O O . ALA A 1 180 ? 54.088 -13.317 -47.373 1.00 31.67 180 ALA A O 1
ATOM 1402 N N . ILE A 1 181 ? 55.799 -12.566 -48.628 1.00 34.78 181 ILE A N 1
ATOM 1403 C CA . ILE A 1 181 ? 56.232 -11.343 -47.947 1.00 34.78 181 ILE A CA 1
ATOM 1404 C C . ILE A 1 181 ? 55.351 -10.145 -48.337 1.00 34.78 181 ILE A C 1
ATOM 1406 O O . ILE A 1 181 ? 55.006 -10.013 -49.506 1.00 34.78 181 ILE A O 1
ATOM 1410 N N . SER A 1 182 ? 55.069 -9.234 -47.395 1.00 30.88 182 SER A N 1
ATOM 1411 C CA . SER A 1 182 ? 55.303 -7.769 -47.493 1.00 30.88 182 SER A CA 1
ATOM 1412 C C . SER A 1 182 ? 54.385 -6.959 -46.563 1.00 30.88 182 SER A C 1
ATOM 1414 O O . SER A 1 182 ? 53.167 -7.109 -46.548 1.00 30.88 182 SER A O 1
ATOM 1416 N N . PHE A 1 183 ? 55.000 -6.071 -45.781 1.00 39.97 183 PHE A N 1
ATOM 1417 C CA . PHE A 1 183 ? 54.332 -4.991 -45.056 1.00 39.97 183 PHE A CA 1
ATOM 1418 C C . PHE A 1 183 ? 54.152 -3.784 -45.984 1.00 39.97 183 PHE A C 1
ATOM 1420 O O . PHE A 1 183 ? 55.091 -3.438 -46.703 1.00 39.97 183 PHE A O 1
ATOM 1427 N N . PRO A 1 184 ? 53.055 -3.029 -45.827 1.00 36.53 184 PRO A N 1
ATOM 1428 C CA . PRO A 1 184 ? 53.158 -1.584 -45.858 1.00 36.53 184 PRO A CA 1
ATOM 1429 C C . PRO A 1 184 ? 52.730 -1.011 -44.507 1.00 36.53 184 PRO A C 1
ATOM 1431 O O . PRO A 1 184 ? 51.603 -1.171 -44.038 1.00 36.53 184 PRO A O 1
ATOM 1434 N N . ILE A 1 185 ? 53.667 -0.301 -43.886 1.00 46.66 185 ILE A N 1
ATOM 1435 C CA . ILE A 1 185 ? 53.386 0.684 -42.850 1.00 46.66 185 ILE A CA 1
ATOM 1436 C C . ILE A 1 185 ? 52.603 1.807 -43.532 1.00 46.66 185 ILE A C 1
ATOM 1438 O O . ILE A 1 185 ? 53.173 2.674 -44.186 1.00 46.66 185 ILE A O 1
ATOM 1442 N N . SER A 1 186 ? 51.285 1.796 -43.382 1.00 39.41 186 SER A N 1
ATOM 1443 C CA . SER A 1 186 ? 50.472 2.995 -43.542 1.00 39.41 186 SER A CA 1
ATOM 1444 C C . SER A 1 186 ? 49.851 3.288 -42.188 1.00 39.41 186 SER A C 1
ATOM 1446 O O . SER A 1 186 ? 48.876 2.647 -41.812 1.00 39.41 186 SER A O 1
ATOM 1448 N N . ASN A 1 187 ? 50.432 4.229 -41.442 1.00 47.00 187 ASN A N 1
ATOM 1449 C CA . ASN A 1 187 ? 49.766 4.865 -40.309 1.00 47.00 187 ASN A CA 1
ATOM 1450 C C . ASN A 1 187 ? 48.508 5.565 -40.854 1.00 47.00 187 ASN A C 1
ATOM 1452 O O . ASN A 1 187 ? 48.652 6.598 -41.521 1.00 47.00 187 ASN A O 1
ATOM 1456 N N . PRO A 1 188 ? 47.277 5.082 -40.597 1.00 43.66 188 PRO A N 1
ATOM 1457 C CA . PRO A 1 188 ? 46.113 5.907 -40.833 1.00 43.66 188 PRO A CA 1
ATOM 1458 C C . PRO A 1 188 ? 46.115 6.926 -39.698 1.00 43.66 188 PRO A C 1
ATOM 1460 O O . PRO A 1 188 ? 46.077 6.568 -38.520 1.00 43.66 188 PRO A O 1
ATOM 1463 N N . ARG A 1 189 ? 46.223 8.206 -40.060 1.00 44.50 189 ARG A N 1
ATOM 1464 C CA . ARG A 1 189 ? 46.012 9.344 -39.159 1.00 44.50 189 ARG A CA 1
ATOM 1465 C C . ARG A 1 189 ? 44.824 9.017 -38.262 1.00 44.50 189 ARG A C 1
ATOM 1467 O O . ARG A 1 189 ? 43.741 8.767 -38.784 1.00 44.50 189 ARG A O 1
ATOM 1474 N N . VAL A 1 190 ? 45.047 8.988 -36.948 1.00 40.84 190 VAL A N 1
ATOM 1475 C CA . VAL A 1 190 ? 43.989 8.798 -35.954 1.00 40.84 190 VAL A CA 1
ATOM 1476 C C . VAL A 1 190 ? 42.881 9.794 -36.305 1.00 40.84 190 VAL A C 1
ATOM 1478 O O . VAL A 1 190 ? 43.122 11.001 -36.207 1.00 40.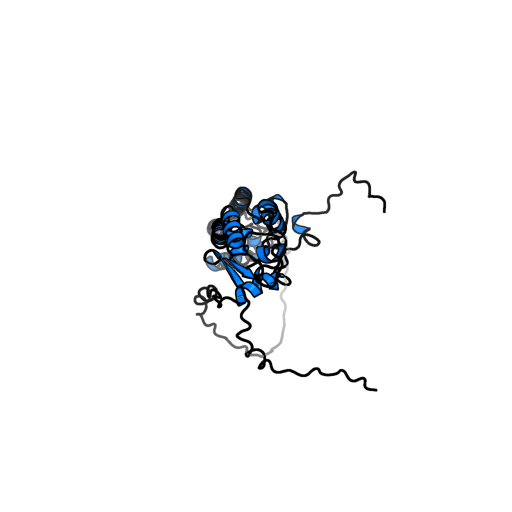84 190 VAL A O 1
ATOM 1481 N N . PRO A 1 191 ? 41.700 9.349 -36.770 1.00 43.94 191 PRO A N 1
ATOM 1482 C CA . PRO A 1 191 ? 40.588 10.263 -36.901 1.00 43.94 191 PRO A CA 1
ATOM 1483 C C . PRO A 1 191 ? 40.301 10.726 -35.478 1.00 43.94 191 PRO A C 1
ATOM 1485 O O . PRO A 1 191 ? 40.143 9.894 -34.580 1.00 43.94 191 PRO A O 1
ATOM 1488 N N . GLY A 1 192 ? 40.323 12.044 -35.261 1.00 36.00 192 GLY A N 1
ATOM 1489 C CA . GLY A 1 192 ? 40.029 12.643 -33.965 1.00 36.00 192 GLY A CA 1
ATOM 1490 C C . GLY A 1 192 ? 38.818 11.961 -33.339 1.00 36.00 192 GLY A C 1
ATOM 1491 O O . GLY A 1 192 ? 37.881 11.619 -34.054 1.00 36.00 192 GLY A O 1
ATOM 1492 N N . LEU A 1 193 ? 38.884 11.701 -32.031 1.00 43.19 193 LEU A N 1
ATOM 1493 C CA . LEU A 1 193 ? 37.854 11.020 -31.245 1.00 43.19 193 LEU A CA 1
ATOM 1494 C C . LEU A 1 193 ? 36.458 11.595 -31.550 1.00 43.19 193 LEU A C 1
ATOM 1496 O O . LEU A 1 193 ? 35.990 12.513 -30.882 1.00 43.19 193 LEU A O 1
ATOM 1500 N N . GLN A 1 194 ? 35.775 11.047 -32.556 1.00 39.19 194 GLN A N 1
ATOM 1501 C CA . GLN A 1 194 ? 34.384 11.354 -32.841 1.00 39.19 194 GLN A CA 1
ATOM 1502 C C . GLN A 1 194 ? 33.568 10.597 -31.803 1.00 39.19 194 GLN A C 1
ATOM 1504 O O . GLN A 1 194 ? 33.185 9.441 -31.992 1.00 39.19 194 GLN A O 1
ATOM 1509 N N . ILE A 1 195 ? 33.326 11.230 -30.659 1.00 45.06 195 ILE A N 1
ATOM 1510 C CA . ILE A 1 195 ? 32.328 10.733 -29.719 1.00 45.06 195 ILE A CA 1
ATOM 1511 C C . ILE A 1 195 ? 30.963 10.999 -30.365 1.00 45.06 195 ILE A C 1
ATOM 1513 O O . ILE A 1 195 ? 30.326 12.014 -30.105 1.00 45.06 195 ILE A O 1
ATOM 1517 N N . LYS A 1 196 ? 30.501 10.083 -31.225 1.00 53.34 196 LYS A N 1
ATOM 1518 C CA . LYS A 1 196 ? 29.085 10.002 -31.604 1.00 53.34 196 LYS A CA 1
ATOM 1519 C C . LYS A 1 196 ? 28.314 9.554 -30.364 1.00 53.34 196 LYS A C 1
ATOM 1521 O O . LYS A 1 196 ? 28.156 8.362 -30.129 1.00 53.34 196 LYS A O 1
ATOM 1526 N N . CYS A 1 197 ? 27.951 10.481 -29.482 1.00 53.09 197 CYS A N 1
ATOM 1527 C CA . CYS A 1 197 ? 27.084 10.180 -28.347 1.00 53.09 197 CYS A CA 1
ATOM 1528 C C . CYS A 1 197 ? 25.702 9.805 -28.890 1.00 53.09 197 CYS A C 1
ATOM 1530 O O . CYS A 1 197 ? 25.006 10.638 -29.473 1.00 53.09 197 CYS A O 1
ATOM 1532 N N . VAL A 1 198 ? 25.310 8.540 -28.739 1.00 64.31 198 VAL A N 1
ATOM 1533 C CA . VAL A 1 198 ? 23.987 8.087 -29.163 1.00 64.31 198 VAL A CA 1
ATOM 1534 C C . VAL A 1 198 ? 22.993 8.448 -28.062 1.00 64.31 198 VAL A C 1
ATOM 1536 O O . VAL A 1 198 ? 22.931 7.809 -27.011 1.00 64.31 198 VAL A O 1
ATOM 1539 N N . ARG A 1 199 ? 22.203 9.499 -28.289 1.00 72.12 199 ARG A N 1
ATOM 1540 C CA . ARG A 1 199 ? 21.093 9.867 -27.402 1.00 72.12 199 ARG A CA 1
ATOM 1541 C C . ARG A 1 199 ? 19.831 9.119 -27.818 1.00 72.12 199 ARG A C 1
ATOM 1543 O O . ARG A 1 199 ? 19.415 9.204 -28.976 1.00 72.12 199 ARG A O 1
ATOM 1550 N N . VAL A 1 200 ? 19.214 8.406 -26.882 1.00 68.38 200 VAL A N 1
ATOM 1551 C CA . VAL A 1 200 ? 17.964 7.656 -27.097 1.00 68.38 200 VAL A CA 1
ATOM 1552 C C . VAL A 1 200 ? 17.042 7.939 -25.917 1.00 68.38 200 VAL A C 1
ATOM 1554 O O . VAL A 1 200 ? 17.468 7.873 -24.766 1.00 68.38 200 VAL A O 1
ATOM 1557 N N . GLY A 1 201 ? 15.788 8.315 -26.185 1.00 62.56 201 GLY A N 1
ATOM 1558 C CA . GLY A 1 201 ? 14.808 8.597 -25.126 1.00 62.56 201 GLY A CA 1
ATOM 1559 C C . GLY A 1 201 ? 15.206 9.747 -24.187 1.00 62.56 201 GLY A C 1
ATOM 1560 O O . GLY A 1 201 ? 14.865 9.735 -23.009 1.00 62.56 201 GLY A O 1
ATOM 1561 N N . GLY A 1 202 ? 15.983 10.720 -24.679 1.00 68.19 202 GLY A N 1
ATOM 1562 C CA . GLY A 1 202 ? 16.412 11.889 -23.905 1.00 68.19 202 GLY A CA 1
ATOM 1563 C C . GLY A 1 202 ? 17.615 11.671 -22.977 1.00 68.19 202 GLY A C 1
ATOM 1564 O O . GLY A 1 202 ? 18.109 12.662 -22.431 1.00 68.19 202 GLY A O 1
ATOM 1565 N N . VAL A 1 203 ? 18.145 10.445 -22.869 1.00 73.44 203 VAL A N 1
ATOM 1566 C CA . VAL A 1 203 ? 19.332 10.085 -22.066 1.00 73.44 203 VAL A CA 1
ATOM 1567 C C . VAL A 1 203 ? 20.482 9.637 -22.973 1.00 73.44 203 VAL A C 1
ATOM 1569 O O . VAL A 1 203 ? 20.268 9.049 -24.034 1.00 73.44 203 VAL A O 1
ATOM 1572 N N . GLU A 1 204 ? 21.711 9.954 -22.573 1.00 74.06 204 GLU A N 1
ATOM 1573 C CA . GLU A 1 204 ? 22.931 9.539 -23.269 1.00 74.06 204 GLU A CA 1
ATOM 1574 C C . GLU A 1 204 ? 23.243 8.065 -22.987 1.00 74.06 204 GLU A C 1
ATOM 1576 O O . GLU A 1 204 ? 23.319 7.640 -21.829 1.00 74.06 204 GLU A O 1
ATOM 1581 N N . ILE A 1 205 ? 23.421 7.275 -24.047 1.00 79.62 205 ILE A N 1
ATOM 1582 C CA . ILE A 1 205 ? 23.764 5.856 -23.945 1.00 79.62 205 ILE A CA 1
ATOM 1583 C C . ILE A 1 205 ? 25.294 5.677 -23.963 1.00 79.62 205 ILE A C 1
ATOM 1585 O O . ILE A 1 205 ? 25.980 6.314 -24.761 1.00 79.62 205 ILE A O 1
ATOM 1589 N N . PRO A 1 206 ? 25.872 4.775 -23.139 1.00 78.50 206 PRO A N 1
ATOM 1590 C CA . PRO A 1 206 ? 27.294 4.451 -23.226 1.00 78.50 206 PRO A CA 1
ATOM 1591 C C . PRO A 1 206 ? 27.644 3.705 -24.525 1.00 78.50 206 PRO A C 1
ATOM 1593 O O . PRO A 1 206 ? 2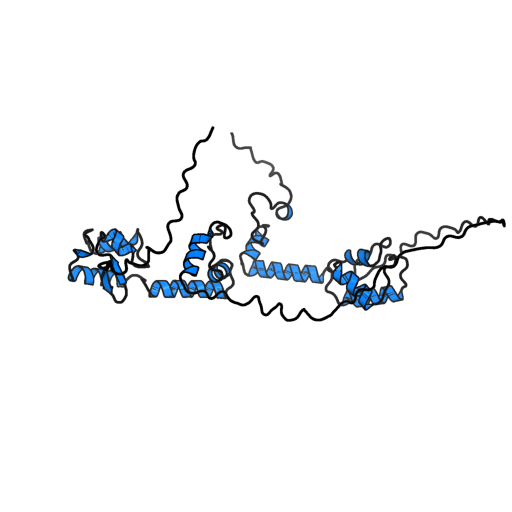7.181 2.590 -24.764 1.00 78.50 206 PRO A O 1
ATOM 1596 N N . ASN A 1 207 ? 28.568 4.268 -25.305 1.00 78.38 207 ASN A N 1
ATOM 1597 C CA . ASN A 1 207 ? 28.941 3.746 -26.626 1.00 78.38 207 ASN A CA 1
ATOM 1598 C C . ASN A 1 207 ? 29.707 2.408 -26.597 1.00 78.38 207 ASN A C 1
ATOM 1600 O O . ASN A 1 207 ? 29.600 1.602 -27.514 1.00 78.38 207 ASN A O 1
ATOM 1604 N N . ASN A 1 208 ? 30.483 2.130 -25.546 1.00 85.94 208 ASN A N 1
ATOM 1605 C CA . ASN A 1 208 ? 31.404 0.978 -25.506 1.00 85.94 208 ASN A CA 1
ATOM 1606 C C . ASN A 1 208 ? 30.754 -0.335 -25.021 1.00 85.94 208 ASN A C 1
ATOM 1608 O O . ASN A 1 208 ? 31.461 -1.256 -24.614 1.00 85.94 208 ASN A O 1
ATOM 1612 N N . LYS A 1 209 ? 29.421 -0.423 -24.983 1.00 89.69 209 LYS A N 1
ATOM 1613 C CA . LYS A 1 209 ? 28.695 -1.595 -24.467 1.00 89.69 209 LYS A CA 1
ATOM 1614 C C . LYS A 1 209 ? 27.814 -2.220 -25.542 1.00 89.69 209 LYS A C 1
ATOM 1616 O O . LYS A 1 209 ? 27.482 -1.581 -26.539 1.00 89.69 209 LYS A O 1
ATOM 1621 N N . ARG A 1 210 ? 27.442 -3.487 -25.336 1.00 90.50 210 ARG A N 1
ATOM 1622 C CA . ARG A 1 210 ? 26.438 -4.154 -26.175 1.00 90.50 210 ARG A CA 1
ATOM 1623 C C . ARG A 1 210 ? 25.069 -3.525 -25.955 1.00 90.50 210 ARG A C 1
ATOM 1625 O O . ARG A 1 210 ? 24.716 -3.274 -24.798 1.00 90.50 210 ARG A O 1
ATOM 1632 N N . VAL A 1 211 ? 24.291 -3.375 -27.026 1.00 89.19 211 VAL A N 1
ATOM 1633 C CA . VAL A 1 211 ? 23.007 -2.642 -27.032 1.00 89.19 211 VAL A CA 1
ATOM 1634 C C . VAL A 1 211 ? 22.078 -3.060 -25.889 1.00 89.19 211 VAL A C 1
ATOM 1636 O O . VAL A 1 211 ? 21.558 -2.213 -25.166 1.00 89.19 211 VAL A O 1
ATOM 1639 N N . LEU A 1 212 ? 21.964 -4.366 -25.631 1.00 90.62 212 LEU A N 1
ATOM 1640 C CA . LEU A 1 212 ? 21.138 -4.931 -24.559 1.00 90.62 212 LEU A CA 1
ATOM 1641 C C . LEU A 1 212 ? 21.428 -4.338 -23.173 1.00 90.62 212 LEU A C 1
ATOM 1643 O O . LEU A 1 212 ? 20.511 -4.145 -22.373 1.00 90.62 212 LEU A O 1
ATOM 1647 N N . TYR A 1 213 ? 22.701 -4.100 -22.855 1.00 91.81 213 TYR A N 1
ATOM 1648 C CA . TYR A 1 213 ? 23.117 -3.520 -21.574 1.00 91.81 213 TYR A CA 1
ATOM 1649 C C . TYR A 1 213 ? 23.155 -1.998 -21.630 1.00 91.81 213 TYR A C 1
ATOM 1651 O O . TYR A 1 213 ? 22.928 -1.349 -20.611 1.00 91.81 213 TYR A O 1
ATOM 1659 N N . SER A 1 214 ? 23.422 -1.437 -22.805 1.00 90.19 214 SER A N 1
ATOM 1660 C CA . SER A 1 214 ? 23.415 -0.001 -23.051 1.00 90.19 214 SER A CA 1
ATOM 1661 C C . SER A 1 214 ? 22.024 0.604 -22.822 1.00 90.19 214 SER A C 1
ATOM 1663 O O . SER A 1 214 ? 21.907 1.611 -22.129 1.00 90.19 214 SER A O 1
ATOM 1665 N N . LEU A 1 215 ? 20.958 -0.064 -23.279 1.00 88.81 215 LEU A N 1
ATOM 1666 C CA . LEU A 1 215 ? 19.571 0.379 -23.074 1.00 88.81 215 LEU A CA 1
ATOM 1667 C C . LEU A 1 215 ? 19.128 0.370 -21.599 1.00 88.81 215 LEU A C 1
ATOM 1669 O O . LEU A 1 215 ? 18.252 1.139 -21.218 1.00 88.81 215 LEU A O 1
ATOM 1673 N N . GLN A 1 216 ? 19.751 -0.448 -20.740 1.00 91.38 216 GLN A N 1
ATOM 1674 C CA . GLN A 1 216 ? 19.399 -0.544 -19.310 1.00 91.38 216 GLN A CA 1
ATOM 1675 C C . GLN A 1 216 ? 19.785 0.697 -18.495 1.00 91.38 216 GLN A C 1
ATOM 1677 O O . GLN A 1 216 ? 19.395 0.817 -17.334 1.00 91.38 216 GLN A O 1
ATOM 1682 N N . TYR A 1 217 ? 20.570 1.604 -19.077 1.00 89.94 217 TYR A N 1
ATOM 1683 C CA . TYR A 1 217 ? 20.901 2.880 -18.449 1.00 89.94 217 TYR A CA 1
ATOM 1684 C C . TYR A 1 217 ? 19.711 3.837 -18.403 1.00 89.94 217 TYR A C 1
ATOM 1686 O O . TYR A 1 217 ? 19.661 4.698 -17.528 1.00 89.94 217 TYR A O 1
ATOM 1694 N N . ILE A 1 218 ? 18.744 3.655 -19.303 1.00 89.19 218 ILE A N 1
ATOM 1695 C CA . ILE A 1 218 ? 17.519 4.441 -19.345 1.00 89.19 218 ILE A CA 1
ATOM 1696 C C . ILE A 1 218 ? 16.604 3.982 -18.201 1.00 89.19 218 ILE A C 1
ATOM 1698 O O . ILE A 1 218 ? 16.167 2.825 -18.156 1.00 89.19 218 ILE A O 1
ATOM 1702 N N . HIS A 1 219 ? 16.271 4.878 -17.268 1.00 88.81 219 HIS A N 1
ATOM 1703 C CA . HIS A 1 219 ? 15.362 4.547 -16.172 1.00 88.81 219 HIS A CA 1
ATOM 1704 C C . HIS A 1 219 ? 13.977 4.170 -16.714 1.00 88.81 219 HIS A C 1
ATOM 1706 O O . HIS A 1 219 ? 13.268 4.993 -17.293 1.00 88.81 219 HIS A O 1
ATOM 1712 N N . GLY A 1 220 ? 13.571 2.927 -16.460 1.00 89.38 220 GLY A N 1
ATOM 1713 C CA . GLY A 1 220 ? 12.334 2.342 -16.986 1.00 89.38 220 GLY A CA 1
ATOM 1714 C C . GLY A 1 220 ? 12.573 1.146 -17.897 1.00 89.38 220 GLY A C 1
ATOM 1715 O O . GLY A 1 220 ? 11.718 0.263 -17.984 1.00 89.38 220 GLY A O 1
ATOM 1716 N N . ILE A 1 221 ? 13.764 1.046 -18.489 1.00 91.88 221 ILE A N 1
ATOM 1717 C CA . ILE A 1 221 ? 14.149 -0.091 -19.320 1.00 91.88 221 ILE A CA 1
ATOM 1718 C C . ILE A 1 221 ? 14.974 -1.071 -18.485 1.00 91.88 221 ILE A C 1
ATOM 1720 O O . ILE A 1 221 ? 16.134 -0.853 -18.152 1.00 91.88 221 ILE A O 1
ATOM 1724 N N . GLY A 1 222 ? 14.340 -2.184 -18.118 1.00 92.81 222 GLY A N 1
ATOM 1725 C CA . GLY A 1 222 ? 15.011 -3.321 -17.492 1.00 92.81 222 GLY A CA 1
ATOM 1726 C C . GLY A 1 222 ? 15.549 -4.324 -18.515 1.00 92.81 222 GLY A C 1
ATOM 1727 O O . GLY A 1 222 ? 15.386 -4.170 -19.723 1.00 92.81 222 GLY A O 1
ATOM 1728 N N . ARG A 1 223 ? 16.121 -5.427 -18.019 1.00 93.44 223 ARG A N 1
ATOM 1729 C CA . ARG A 1 223 ? 16.645 -6.526 -18.856 1.00 93.44 223 ARG A CA 1
ATOM 1730 C C . ARG A 1 223 ? 15.601 -7.116 -19.807 1.00 93.44 223 ARG A C 1
ATOM 1732 O O . ARG A 1 223 ? 15.931 -7.430 -20.942 1.00 93.44 223 ARG A O 1
ATOM 1739 N N . ASN A 1 224 ? 14.364 -7.275 -19.336 1.00 94.50 224 ASN A N 1
ATOM 1740 C CA . ASN A 1 224 ? 13.289 -7.882 -20.121 1.00 94.50 224 ASN A CA 1
ATOM 1741 C C . ASN A 1 224 ? 12.863 -6.962 -21.265 1.00 94.50 224 ASN A C 1
ATOM 1743 O O . ASN A 1 224 ? 12.802 -7.404 -22.402 1.00 94.50 224 ASN A O 1
ATOM 1747 N N . ASN A 1 225 ? 12.646 -5.678 -20.971 1.00 93.25 225 ASN A N 1
ATOM 1748 C CA . ASN A 1 225 ? 12.233 -4.699 -21.974 1.00 93.25 225 ASN A CA 1
ATOM 1749 C C . ASN A 1 225 ? 13.338 -4.483 -23.012 1.00 93.25 225 ASN A C 1
ATOM 1751 O O . ASN A 1 225 ? 13.047 -4.469 -24.196 1.00 93.25 225 ASN A O 1
ATOM 1755 N N . ALA A 1 226 ? 14.606 -4.407 -22.588 1.00 91.88 226 ALA A N 1
ATOM 1756 C CA . ALA A 1 226 ? 15.734 -4.284 -23.511 1.00 91.88 226 ALA A CA 1
ATOM 1757 C C . ALA A 1 226 ? 15.842 -5.483 -24.470 1.00 91.88 226 ALA A C 1
ATOM 1759 O O . ALA A 1 226 ? 16.042 -5.299 -25.663 1.00 91.88 226 ALA A O 1
ATOM 1760 N N . LYS A 1 227 ? 15.679 -6.713 -23.962 1.00 93.25 227 LYS A N 1
ATOM 1761 C CA . LYS A 1 227 ? 15.638 -7.917 -24.808 1.00 93.25 227 LYS A CA 1
ATOM 1762 C C . LYS A 1 227 ? 14.452 -7.910 -25.762 1.00 93.25 227 LYS A C 1
ATOM 1764 O O . LYS A 1 227 ? 14.607 -8.319 -26.902 1.00 93.25 227 LYS A O 1
ATOM 1769 N N . LYS A 1 228 ? 13.291 -7.471 -25.274 1.00 93.88 228 LYS A N 1
ATOM 1770 C CA . LYS A 1 228 ? 12.065 -7.405 -26.059 1.00 93.88 228 LYS A CA 1
ATOM 1771 C C . LYS A 1 228 ? 12.209 -6.430 -27.230 1.00 93.88 228 LYS A C 1
ATOM 1773 O O . LYS A 1 228 ? 11.975 -6.841 -28.346 1.00 93.88 228 LYS A O 1
ATOM 1778 N N . ILE A 1 229 ? 12.697 -5.214 -26.983 1.00 91.88 229 ILE A N 1
ATOM 1779 C CA . ILE A 1 229 ? 12.955 -4.200 -28.025 1.00 91.88 229 ILE A CA 1
ATOM 1780 C C . ILE A 1 229 ? 13.888 -4.750 -29.115 1.00 91.88 229 ILE A C 1
ATOM 1782 O O . ILE A 1 229 ? 13.628 -4.619 -30.301 1.00 91.88 229 ILE A O 1
ATOM 1786 N N . LEU A 1 230 ? 14.972 -5.424 -28.720 1.00 91.12 230 LEU A N 1
ATOM 1787 C CA . LEU A 1 230 ? 15.897 -6.011 -29.695 1.00 91.12 230 LEU A CA 1
ATOM 1788 C C . LEU A 1 230 ? 15.269 -7.149 -30.506 1.00 91.12 230 LEU A C 1
ATOM 1790 O O . LEU A 1 230 ? 15.580 -7.297 -31.682 1.00 91.12 230 LEU A O 1
ATOM 1794 N N . PHE A 1 231 ? 14.402 -7.944 -29.879 1.00 92.00 231 PHE A N 1
ATOM 1795 C CA . PHE A 1 231 ? 13.680 -9.019 -30.551 1.00 92.00 231 PHE A CA 1
ATOM 1796 C C . PHE A 1 231 ? 12.611 -8.478 -31.507 1.00 92.00 231 PHE A C 1
ATOM 1798 O O . PHE A 1 231 ? 12.531 -8.941 -32.637 1.00 92.00 231 PHE A O 1
ATOM 1805 N N . ASP A 1 232 ? 11.846 -7.472 -31.083 1.00 91.69 232 ASP A N 1
ATOM 1806 C CA . ASP A 1 232 ? 10.777 -6.856 -31.875 1.00 91.69 232 ASP A CA 1
ATOM 1807 C C . ASP A 1 232 ? 11.351 -6.168 -33.136 1.00 91.69 232 ASP A C 1
ATOM 1809 O O . ASP A 1 232 ? 10.792 -6.309 -34.224 1.00 91.69 232 ASP A O 1
ATOM 1813 N N . LEU A 1 233 ? 12.523 -5.525 -33.025 1.00 90.19 233 LEU A N 1
ATOM 1814 C CA . LEU A 1 233 ? 13.244 -4.912 -34.153 1.00 90.19 233 LEU A CA 1
ATOM 1815 C C . LEU A 1 233 ? 14.101 -5.887 -34.969 1.00 90.19 233 LEU A C 1
ATOM 1817 O O . LEU A 1 233 ? 14.675 -5.484 -35.978 1.00 90.19 233 LEU A O 1
ATOM 1821 N N . ASN A 1 234 ? 14.237 -7.141 -34.529 1.00 89.62 234 ASN A N 1
ATOM 1822 C CA . ASN A 1 234 ? 15.192 -8.112 -35.076 1.00 89.62 234 ASN A CA 1
ATOM 1823 C C . ASN A 1 234 ? 16.638 -7.572 -35.174 1.00 89.62 234 ASN A C 1
ATOM 1825 O O . ASN A 1 234 ? 17.394 -7.946 -36.070 1.00 89.62 234 ASN A O 1
ATOM 1829 N N . VAL A 1 235 ? 17.044 -6.699 -34.244 1.00 86.19 235 VAL A N 1
ATOM 1830 C CA . VAL A 1 235 ? 18.401 -6.132 -34.194 1.00 86.19 235 VAL A CA 1
ATOM 1831 C C . VAL A 1 235 ? 19.314 -7.055 -33.392 1.00 86.19 235 VAL A C 1
ATOM 1833 O O . VAL A 1 235 ? 19.039 -7.411 -32.242 1.00 86.19 235 VAL A O 1
ATOM 1836 N N . GLU A 1 236 ? 20.450 -7.421 -33.982 1.00 85.75 236 GLU A N 1
ATOM 1837 C CA . GLU A 1 236 ? 21.442 -8.259 -33.316 1.00 85.75 236 GLU A CA 1
ATOM 1838 C C . GLU A 1 236 ? 22.138 -7.548 -32.142 1.00 85.75 236 GLU A C 1
ATOM 1840 O O . GLU A 1 236 ? 22.247 -6.324 -32.063 1.00 85.75 236 GLU A O 1
ATOM 1845 N N . ASN A 1 237 ? 22.691 -8.338 -31.215 1.00 86.19 237 ASN A N 1
ATOM 1846 C CA . ASN A 1 237 ? 23.402 -7.843 -30.031 1.00 86.19 237 ASN A CA 1
ATOM 1847 C C . ASN A 1 237 ? 24.817 -7.316 -30.356 1.00 86.19 237 ASN A C 1
ATOM 1849 O O . ASN A 1 237 ? 25.811 -7.815 -29.814 1.00 86.19 237 ASN A O 1
ATOM 1853 N N . LYS A 1 238 ? 24.903 -6.294 -31.210 1.00 88.44 238 LYS A N 1
ATOM 1854 C CA . LYS A 1 238 ? 26.142 -5.606 -31.595 1.00 88.44 238 LYS A CA 1
ATOM 1855 C C . LYS A 1 238 ? 26.647 -4.670 -30.486 1.00 88.44 238 LYS A C 1
ATOM 1857 O O . LYS A 1 238 ? 26.014 -4.493 -29.434 1.00 88.44 238 LYS A O 1
ATOM 1862 N N . ILE A 1 239 ? 27.825 -4.083 -30.687 1.00 87.31 239 ILE A N 1
ATOM 1863 C CA . ILE A 1 239 ? 28.310 -2.971 -29.859 1.00 87.31 239 ILE A CA 1
ATOM 1864 C C . ILE A 1 239 ? 27.584 -1.698 -30.312 1.00 87.31 239 ILE A C 1
ATOM 1866 O O . ILE A 1 239 ? 27.307 -1.522 -31.489 1.00 87.31 239 ILE A O 1
ATOM 1870 N N . THR A 1 240 ? 27.280 -0.796 -29.377 1.00 84.31 240 THR A N 1
ATOM 1871 C CA . THR A 1 240 ? 26.489 0.424 -29.654 1.00 84.31 240 THR A CA 1
ATOM 1872 C C . THR A 1 240 ? 27.152 1.348 -30.689 1.00 84.31 240 THR A C 1
ATOM 1874 O O . THR A 1 240 ? 26.465 2.110 -31.355 1.00 84.31 240 THR A O 1
ATOM 1877 N N . LYS A 1 241 ? 28.480 1.269 -30.846 1.00 84.19 241 LYS A N 1
ATOM 1878 C CA . LYS A 1 241 ? 29.240 1.991 -31.881 1.00 84.19 241 LYS A CA 1
ATOM 1879 C C . LYS A 1 241 ? 28.969 1.514 -33.300 1.00 84.19 241 LYS A C 1
ATOM 1881 O O . LYS A 1 241 ? 29.077 2.313 -34.220 1.00 84.19 241 LYS A O 1
ATOM 1886 N N . ASP A 1 242 ? 28.663 0.231 -33.447 1.00 86.50 242 ASP A N 1
ATOM 1887 C CA . ASP A 1 242 ? 28.581 -0.443 -34.742 1.00 86.50 242 ASP A CA 1
ATOM 1888 C C . ASP A 1 242 ? 27.137 -0.454 -35.271 1.00 86.50 242 ASP A C 1
ATOM 1890 O O . ASP A 1 242 ? 26.837 -1.144 -36.242 1.00 86.50 242 ASP A O 1
ATOM 1894 N N . LEU A 1 243 ? 26.230 0.270 -34.604 1.00 84.44 243 LEU A N 1
ATOM 1895 C CA . LEU A 1 243 ? 24.839 0.396 -35.019 1.00 84.44 243 LEU A CA 1
ATOM 1896 C C . LEU A 1 243 ? 24.713 1.334 -36.214 1.00 84.44 243 LEU A C 1
ATOM 1898 O O . LEU A 1 243 ? 25.294 2.425 -36.229 1.00 84.44 243 LEU A O 1
ATOM 1902 N N . ALA A 1 244 ? 23.907 0.917 -37.186 1.00 87.94 244 ALA A N 1
ATOM 1903 C CA . ALA A 1 244 ? 23.525 1.775 -38.296 1.00 87.94 244 ALA A CA 1
ATOM 1904 C C . ALA A 1 244 ? 22.566 2.877 -37.815 1.00 87.94 244 ALA A C 1
ATOM 1906 O O . ALA A 1 244 ? 21.809 2.694 -36.859 1.00 87.94 244 ALA A O 1
ATOM 1907 N N . GLU A 1 245 ? 22.557 4.025 -38.494 1.00 83.94 245 GLU A N 1
ATOM 1908 C CA . GLU A 1 245 ? 21.674 5.141 -38.120 1.00 83.94 245 GLU A CA 1
ATOM 1909 C C . GLU A 1 245 ? 20.184 4.751 -38.227 1.00 83.94 245 GLU A C 1
ATOM 1911 O O . GLU A 1 245 ? 19.373 5.167 -37.404 1.00 83.94 245 GLU A O 1
ATOM 1916 N N . GLU A 1 246 ? 19.827 3.871 -39.168 1.00 87.56 246 GLU A N 1
ATOM 1917 C CA . GLU A 1 246 ?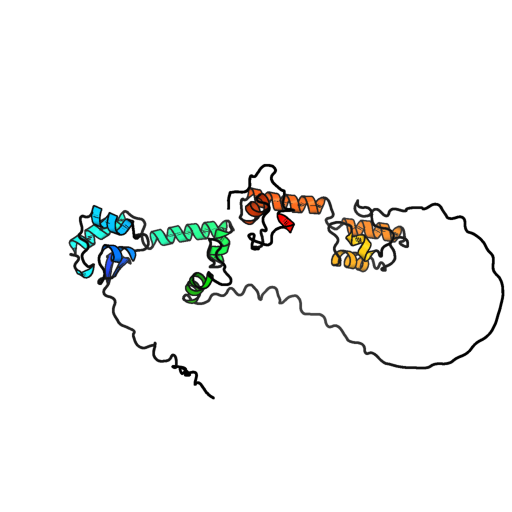 18.467 3.327 -39.329 1.00 87.56 246 GLU A CA 1
ATOM 1918 C C . GLU A 1 246 ? 18.034 2.451 -38.140 1.00 87.56 246 GLU A C 1
ATOM 1920 O O . GLU A 1 246 ? 16.920 2.588 -37.620 1.00 87.56 246 GLU A O 1
ATOM 1925 N N . GLU A 1 247 ? 18.938 1.592 -37.649 1.00 87.00 247 GLU A N 1
ATOM 1926 C CA . GLU A 1 247 ? 18.715 0.779 -36.446 1.00 87.00 247 GLU A CA 1
ATOM 1927 C C . GLU A 1 247 ? 18.513 1.699 -35.224 1.00 87.00 247 GLU A C 1
ATOM 1929 O O . GLU A 1 247 ? 17.654 1.443 -34.378 1.00 87.00 247 GLU A O 1
ATOM 1934 N N . LEU A 1 248 ? 19.251 2.814 -35.144 1.00 85.69 248 LEU A N 1
ATOM 1935 C CA . LEU A 1 248 ? 19.127 3.794 -34.060 1.00 85.69 248 LEU A CA 1
ATOM 1936 C C . LEU A 1 248 ? 17.791 4.540 -34.063 1.00 85.69 248 LEU A C 1
ATOM 1938 O O . LEU A 1 248 ? 17.224 4.755 -32.988 1.00 85.69 248 LEU A O 1
ATOM 1942 N N . ILE A 1 249 ? 17.289 4.939 -35.233 1.00 88.06 249 ILE A N 1
ATOM 1943 C CA . ILE A 1 249 ? 15.970 5.579 -35.365 1.00 88.06 249 ILE A CA 1
ATOM 1944 C C . ILE A 1 249 ? 14.880 4.598 -34.922 1.00 88.06 249 ILE A C 1
ATOM 1946 O O . ILE A 1 249 ? 14.071 4.929 -34.056 1.00 88.06 249 ILE A O 1
ATOM 1950 N N . SER A 1 250 ? 14.953 3.354 -35.393 1.00 90.56 250 SER A N 1
ATOM 1951 C CA . SER A 1 250 ? 13.999 2.301 -35.028 1.00 90.56 250 SER A CA 1
ATOM 1952 C C . SER A 1 250 ? 13.980 2.038 -33.515 1.00 90.56 250 SER A C 1
ATOM 1954 O O . SER A 1 250 ? 12.918 1.987 -32.890 1.00 90.56 250 SER A O 1
ATOM 1956 N N . ILE A 1 251 ? 15.161 1.965 -32.886 1.00 89.31 251 ILE A N 1
ATOM 1957 C CA . ILE A 1 251 ? 15.287 1.828 -31.427 1.00 89.31 251 ILE A CA 1
ATOM 1958 C C . ILE A 1 251 ? 14.690 3.046 -30.706 1.00 89.31 251 ILE A C 1
ATOM 1960 O O . ILE A 1 251 ? 14.033 2.875 -29.679 1.00 89.31 251 ILE A O 1
ATOM 1964 N N . ARG A 1 252 ? 14.885 4.275 -31.205 1.00 88.19 252 ARG A N 1
ATOM 1965 C CA . ARG A 1 252 ? 14.296 5.489 -30.604 1.00 88.19 252 ARG A CA 1
ATOM 1966 C C . ARG A 1 252 ? 12.771 5.466 -30.651 1.00 88.19 252 ARG A C 1
ATOM 1968 O O . ARG A 1 252 ? 12.142 5.786 -29.636 1.00 88.19 252 ARG A O 1
ATOM 1975 N N . ASP A 1 253 ? 12.193 5.062 -31.773 1.00 89.69 253 ASP A N 1
ATOM 1976 C CA . ASP A 1 253 ? 10.742 5.020 -31.957 1.00 89.69 253 ASP A CA 1
ATOM 1977 C C . ASP A 1 253 ? 10.097 3.955 -31.068 1.00 89.69 253 ASP A C 1
ATOM 1979 O O . ASP A 1 253 ? 9.067 4.198 -30.434 1.00 89.69 253 ASP A O 1
ATOM 1983 N N . GLU A 1 254 ? 10.733 2.791 -30.929 1.00 90.88 254 GLU A N 1
ATOM 1984 C CA . GLU A 1 254 ? 10.254 1.764 -30.007 1.00 90.88 254 GLU A CA 1
ATOM 1985 C C . GLU A 1 254 ? 10.397 2.145 -28.542 1.00 90.88 254 GLU A C 1
ATOM 1987 O O . GLU A 1 254 ? 9.470 1.944 -27.753 1.00 90.88 254 GLU A O 1
ATOM 1992 N N . VAL A 1 255 ? 11.542 2.712 -28.168 1.00 89.69 255 VAL A N 1
ATOM 1993 C CA . VAL A 1 255 ? 11.800 3.177 -26.804 1.00 89.69 255 VAL A CA 1
ATOM 1994 C C . VAL A 1 255 ? 10.767 4.237 -26.406 1.00 89.69 255 VAL A C 1
ATOM 1996 O O . VAL A 1 255 ? 10.249 4.181 -25.293 1.00 89.69 255 VAL A O 1
ATOM 1999 N N . SER A 1 256 ? 10.375 5.124 -27.324 1.00 88.75 256 SER A N 1
ATOM 2000 C CA . SER A 1 256 ? 9.378 6.182 -27.079 1.00 88.75 256 SER A CA 1
ATOM 2001 C C . SER A 1 256 ? 7.976 5.662 -26.733 1.00 88.75 256 SER A C 1
ATOM 2003 O O . SER A 1 256 ? 7.204 6.375 -26.094 1.00 88.75 256 SER A O 1
ATOM 2005 N N . LYS A 1 257 ? 7.639 4.413 -27.086 1.00 90.88 257 LYS A N 1
ATOM 2006 C CA . LYS A 1 257 ? 6.360 3.779 -26.705 1.00 90.88 257 LYS A CA 1
ATOM 2007 C C . LYS A 1 257 ? 6.294 3.444 -25.210 1.00 90.88 257 LYS A C 1
ATOM 2009 O O . LYS A 1 257 ? 5.206 3.265 -24.662 1.00 90.88 257 LYS A O 1
ATOM 2014 N N . TYR A 1 258 ? 7.441 3.320 -24.542 1.00 90.50 258 TYR A N 1
ATOM 2015 C CA . TYR A 1 258 ? 7.515 2.996 -23.121 1.00 90.50 258 TYR A CA 1
ATOM 2016 C C . TYR A 1 258 ? 7.563 4.264 -22.264 1.00 90.50 258 TYR A C 1
ATOM 2018 O O . TYR A 1 258 ? 8.176 5.265 -22.619 1.00 90.50 258 TYR A O 1
ATOM 2026 N N . MET A 1 259 ? 6.978 4.202 -21.065 1.00 88.19 259 MET A N 1
ATOM 2027 C CA . MET A 1 259 ? 7.147 5.268 -20.075 1.00 88.19 259 MET A CA 1
ATOM 2028 C C . MET A 1 259 ? 8.595 5.277 -19.574 1.00 88.19 259 MET A C 1
ATOM 2030 O O . MET A 1 259 ? 9.067 4.267 -19.046 1.00 88.19 259 MET A O 1
ATOM 2034 N N . ILE A 1 260 ? 9.291 6.408 -19.695 1.00 89.50 260 ILE A N 1
ATOM 2035 C CA . ILE A 1 260 ? 10.731 6.522 -19.412 1.00 89.50 260 ILE A CA 1
ATOM 2036 C C . ILE A 1 260 ? 11.020 7.699 -18.476 1.00 89.50 260 ILE A C 1
ATOM 2038 O O . ILE A 1 260 ? 10.272 8.672 -18.432 1.00 89.50 260 ILE A O 1
ATOM 2042 N N . GLU A 1 261 ? 12.105 7.588 -17.697 1.00 87.44 261 GLU A N 1
ATOM 2043 C CA . GLU A 1 261 ? 12.722 8.655 -16.893 1.00 87.44 261 GLU A CA 1
ATOM 2044 C C . GLU A 1 261 ? 11.711 9.567 -16.190 1.00 87.44 261 GLU A C 1
ATOM 2046 O O . GLU A 1 261 ? 11.164 9.199 -15.146 1.00 87.44 261 GLU A O 1
ATOM 2051 N N . GLY A 1 262 ? 11.484 10.760 -16.750 1.00 89.06 262 GLY A N 1
ATOM 2052 C CA . GLY A 1 262 ? 10.645 11.805 -16.187 1.00 89.06 262 GLY A CA 1
ATOM 2053 C C . GLY A 1 262 ? 9.219 11.331 -15.950 1.00 89.06 262 GLY A C 1
ATOM 2054 O O . GLY A 1 262 ? 8.685 11.566 -14.866 1.00 89.06 262 GLY A O 1
ATOM 2055 N N . ASP A 1 263 ? 8.640 10.594 -16.894 1.00 91.00 263 ASP A N 1
ATOM 2056 C CA . ASP A 1 263 ? 7.252 10.145 -16.807 1.00 91.00 263 ASP A CA 1
ATOM 2057 C C . ASP A 1 263 ? 7.081 9.088 -15.721 1.00 91.00 263 ASP A C 1
ATOM 2059 O O . ASP A 1 263 ? 6.201 9.210 -14.868 1.00 91.00 263 ASP A O 1
ATOM 2063 N N . LEU A 1 264 ? 7.986 8.105 -15.647 1.00 92.62 264 LEU A N 1
ATOM 2064 C CA . LEU A 1 264 ? 7.974 7.115 -14.565 1.00 92.62 264 LEU A CA 1
ATOM 2065 C C . LEU A 1 264 ? 8.249 7.743 -13.197 1.00 92.62 264 LEU A C 1
ATOM 2067 O O . LEU A 1 264 ? 7.636 7.352 -12.198 1.00 92.62 264 LEU A O 1
ATOM 2071 N N . ARG A 1 265 ? 9.166 8.714 -13.118 1.00 93.62 265 ARG A N 1
ATOM 2072 C CA . ARG A 1 265 ? 9.455 9.435 -11.869 1.00 93.62 265 ARG A CA 1
ATOM 2073 C C . ARG A 1 265 ? 8.241 10.243 -11.416 1.00 93.62 265 ARG A C 1
ATOM 2075 O O . ARG A 1 265 ? 7.883 10.158 -10.241 1.00 93.62 265 ARG A O 1
ATOM 2082 N N . ARG A 1 266 ? 7.578 10.963 -12.328 1.00 95.06 266 ARG A N 1
ATOM 2083 C CA . ARG A 1 266 ? 6.342 11.722 -12.063 1.00 95.06 266 ARG A CA 1
ATOM 2084 C C . ARG A 1 266 ? 5.201 10.799 -11.649 1.00 95.06 266 ARG A C 1
ATOM 2086 O O . ARG A 1 266 ? 4.584 11.044 -10.615 1.00 95.06 266 ARG A O 1
ATOM 2093 N N . PHE A 1 267 ? 4.980 9.707 -12.379 1.00 96.25 267 PHE A N 1
ATOM 2094 C CA . PHE A 1 267 ? 3.952 8.714 -12.070 1.00 96.25 267 PHE A CA 1
ATOM 2095 C C . PHE A 1 267 ? 4.141 8.117 -10.668 1.00 96.25 267 PHE A C 1
ATOM 2097 O O . PHE A 1 267 ? 3.222 8.118 -9.846 1.00 96.25 267 PHE A O 1
ATOM 2104 N N . ASN A 1 268 ? 5.362 7.683 -10.343 1.00 95.62 268 ASN A N 1
ATOM 2105 C CA . ASN A 1 268 ? 5.679 7.141 -9.023 1.00 95.62 268 ASN A CA 1
ATOM 2106 C C . ASN A 1 268 ? 5.577 8.202 -7.918 1.00 95.62 268 ASN A C 1
ATOM 2108 O O . ASN A 1 268 ? 5.078 7.909 -6.828 1.00 95.62 268 ASN A O 1
ATOM 2112 N N . ALA A 1 269 ? 6.018 9.434 -8.182 1.00 95.81 269 ALA A N 1
ATOM 2113 C CA . ALA A 1 269 ? 5.899 10.539 -7.238 1.00 95.81 269 ALA A CA 1
ATOM 2114 C C . ALA A 1 269 ? 4.431 10.868 -6.939 1.00 95.81 269 ALA A C 1
ATOM 2116 O O . ALA A 1 269 ? 4.079 11.025 -5.768 1.00 95.81 269 ALA A O 1
ATOM 2117 N N . LEU A 1 270 ? 3.571 10.896 -7.961 1.00 97.25 270 LEU A N 1
ATOM 2118 C CA . LEU A 1 270 ? 2.131 11.102 -7.817 1.00 97.25 270 LEU A CA 1
ATOM 2119 C C . LEU A 1 270 ? 1.483 9.957 -7.030 1.00 97.25 270 LEU A C 1
ATOM 2121 O O . LEU A 1 270 ? 0.720 10.202 -6.098 1.00 97.25 270 LEU A O 1
ATOM 2125 N N . ALA A 1 271 ? 1.850 8.707 -7.321 1.00 95.12 271 ALA A N 1
ATOM 2126 C CA . ALA A 1 271 ? 1.355 7.551 -6.579 1.00 95.12 271 ALA A CA 1
ATOM 2127 C C . ALA A 1 271 ? 1.754 7.597 -5.091 1.00 95.12 271 ALA A C 1
ATOM 2129 O O . ALA A 1 271 ? 0.935 7.299 -4.217 1.00 95.12 271 ALA A O 1
ATOM 2130 N N . ILE A 1 272 ? 2.996 7.991 -4.782 1.00 95.12 272 ILE A N 1
ATOM 2131 C CA . ILE A 1 272 ? 3.463 8.167 -3.400 1.00 95.12 272 ILE A CA 1
ATOM 2132 C C . ILE A 1 272 ? 2.743 9.344 -2.738 1.00 95.12 272 ILE A C 1
ATOM 2134 O O . ILE A 1 272 ? 2.324 9.209 -1.589 1.00 95.12 272 ILE A O 1
ATOM 2138 N N . ARG A 1 273 ? 2.576 10.471 -3.439 1.00 96.94 273 ARG A N 1
ATOM 2139 C CA . ARG A 1 273 ? 1.854 11.648 -2.939 1.00 96.94 273 ARG A CA 1
ATOM 2140 C C . ARG A 1 273 ? 0.413 11.290 -2.575 1.00 96.94 273 ARG A C 1
ATOM 2142 O O . ARG A 1 273 ? 0.037 11.485 -1.424 1.00 96.94 273 ARG A O 1
ATOM 2149 N N . ARG A 1 274 ? -0.303 10.605 -3.470 1.00 96.25 274 ARG A N 1
ATOM 2150 C CA . ARG A 1 274 ? -1.648 10.069 -3.218 1.00 96.25 274 ARG A CA 1
ATOM 2151 C C . ARG A 1 274 ? -1.700 9.214 -1.947 1.00 96.25 274 ARG A C 1
ATOM 2153 O O . ARG A 1 274 ? -2.596 9.362 -1.128 1.00 96.25 274 ARG A O 1
ATOM 2160 N N . LEU A 1 275 ? -0.725 8.320 -1.733 1.00 92.88 275 LEU A N 1
ATOM 2161 C CA . LEU A 1 275 ? -0.682 7.497 -0.513 1.00 92.88 275 LEU A CA 1
ATOM 2162 C C . LEU A 1 275 ? -0.482 8.329 0.760 1.00 92.88 275 LEU A C 1
ATOM 2164 O O . LEU A 1 275 ? -1.020 7.950 1.804 1.00 92.88 275 LEU A O 1
ATOM 2168 N N . LYS A 1 276 ? 0.307 9.408 0.687 1.00 93.44 276 LYS A N 1
ATOM 2169 C CA . LYS A 1 276 ? 0.522 10.347 1.797 1.00 93.44 276 LYS A CA 1
ATOM 2170 C C . LYS A 1 276 ? -0.752 11.136 2.106 1.00 93.44 276 LYS A C 1
ATOM 2172 O O . LYS A 1 276 ? -1.115 11.208 3.274 1.00 93.44 276 LYS A O 1
ATOM 2177 N N . GLU A 1 277 ? -1.438 11.638 1.081 1.00 93.81 277 GLU A N 1
ATOM 2178 C CA . GLU A 1 277 ? -2.701 12.388 1.194 1.00 93.81 277 GLU A CA 1
ATOM 2179 C C . GLU A 1 277 ? -3.826 11.545 1.805 1.00 93.81 277 GLU A C 1
ATOM 2181 O O . GLU A 1 277 ? -4.510 12.007 2.710 1.00 93.81 277 GLU A O 1
ATOM 2186 N N . ILE A 1 278 ? -3.950 10.272 1.408 1.00 92.00 278 ILE A N 1
ATOM 2187 C CA . ILE A 1 278 ? -4.923 9.328 1.997 1.00 92.00 278 ILE A CA 1
ATOM 2188 C C . ILE A 1 278 ? -4.641 9.064 3.494 1.00 92.00 278 ILE A C 1
ATOM 2190 O O . ILE A 1 278 ? -5.494 8.540 4.206 1.00 92.00 278 ILE A O 1
ATOM 2194 N N . GLN A 1 279 ? -3.432 9.363 3.989 1.00 90.25 279 GLN A N 1
ATOM 2195 C CA . GLN A 1 279 ? -2.986 9.063 5.360 1.00 90.25 279 GLN A CA 1
ATOM 2196 C C . GLN A 1 279 ? -3.085 7.571 5.735 1.00 90.25 279 GLN A C 1
ATOM 2198 O O . GLN A 1 279 ? -3.165 7.181 6.902 1.00 90.25 279 GLN A O 1
ATOM 2203 N N . CYS A 1 280 ? -3.021 6.684 4.740 1.00 83.12 280 CYS A N 1
ATOM 2204 C CA . CYS A 1 280 ? -2.956 5.247 4.980 1.00 83.12 280 CYS A CA 1
ATOM 2205 C C . CYS A 1 280 ? -1.617 4.855 5.636 1.00 83.12 280 CYS A C 1
ATOM 2207 O O . CYS A 1 280 ? -0.621 5.573 5.544 1.00 83.12 280 CYS A O 1
ATOM 2209 N N . TYR A 1 281 ? -1.536 3.658 6.233 1.00 84.56 281 TYR A N 1
ATOM 2210 C CA . TYR A 1 281 ? -0.298 3.179 6.873 1.00 84.56 281 TYR A CA 1
ATOM 2211 C C . TYR A 1 281 ? 0.922 3.279 5.949 1.00 84.56 281 TYR A C 1
ATOM 2213 O O . TYR A 1 281 ? 1.969 3.756 6.369 1.00 84.56 281 TYR A O 1
ATOM 2221 N N . ARG A 1 282 ? 0.799 2.882 4.674 1.00 87.75 282 ARG A N 1
ATOM 2222 C CA . ARG A 1 282 ? 1.903 3.002 3.706 1.00 87.75 282 ARG A CA 1
ATOM 2223 C C . ARG A 1 282 ? 2.329 4.462 3.528 1.00 87.75 282 ARG A C 1
ATOM 2225 O O . ARG A 1 282 ? 3.526 4.727 3.559 1.00 87.75 282 ARG A O 1
ATOM 2232 N N . GLY A 1 283 ? 1.372 5.382 3.406 1.00 92.94 283 GLY A N 1
ATOM 2233 C CA . GLY A 1 283 ? 1.605 6.825 3.337 1.00 92.94 283 GLY A CA 1
ATOM 2234 C C . GLY A 1 283 ? 2.364 7.357 4.545 1.00 92.94 283 GLY A C 1
ATOM 2235 O O . GLY A 1 283 ? 3.434 7.935 4.382 1.00 92.94 283 GLY A O 1
ATOM 2236 N N . ILE A 1 284 ? 1.887 7.054 5.755 1.00 90.38 284 ILE A N 1
ATOM 2237 C CA . ILE A 1 284 ? 2.543 7.444 7.015 1.00 90.38 284 ILE A CA 1
ATOM 2238 C C . ILE A 1 284 ? 3.991 6.936 7.057 1.00 90.38 284 ILE A C 1
ATOM 2240 O O . ILE A 1 284 ? 4.904 7.664 7.437 1.00 90.38 284 ILE A O 1
ATOM 2244 N N . ARG A 1 285 ? 4.240 5.701 6.606 1.00 93.75 285 ARG A N 1
ATOM 2245 C CA . ARG A 1 285 ? 5.597 5.131 6.544 1.00 93.75 285 ARG A CA 1
ATOM 2246 C C . ARG A 1 285 ? 6.487 5.845 5.525 1.00 93.75 285 ARG A C 1
ATOM 2248 O O . ARG A 1 285 ? 7.657 6.067 5.822 1.00 93.75 285 ARG A O 1
ATOM 2255 N N . HIS A 1 286 ? 5.938 6.249 4.378 1.00 94.81 286 HIS A N 1
ATOM 2256 C CA . HIS A 1 286 ? 6.640 7.086 3.399 1.00 94.81 286 HIS A CA 1
ATOM 2257 C C . HIS A 1 286 ? 6.934 8.499 3.925 1.00 94.81 286 HIS A C 1
ATOM 2259 O O . HIS A 1 286 ? 7.978 9.045 3.583 1.00 94.81 286 HIS A O 1
ATOM 2265 N N . ILE A 1 287 ? 6.061 9.084 4.752 1.00 94.38 287 ILE A N 1
ATOM 2266 C CA . ILE A 1 287 ? 6.311 10.373 5.426 1.00 94.38 287 ILE A CA 1
ATOM 2267 C C . ILE A 1 287 ? 7.441 10.221 6.453 1.00 94.38 287 ILE A C 1
ATOM 2269 O O . ILE A 1 287 ? 8.369 11.017 6.479 1.00 94.38 287 ILE A O 1
ATOM 2273 N N . GLN A 1 288 ? 7.405 9.154 7.253 1.00 90.94 288 GLN A N 1
ATOM 2274 C CA . GLN A 1 288 ? 8.380 8.886 8.316 1.00 90.94 288 GLN A CA 1
ATOM 2275 C C . GLN A 1 288 ? 9.730 8.327 7.823 1.00 90.94 288 GLN A C 1
ATOM 2277 O O . GLN A 1 288 ? 10.611 8.065 8.642 1.00 90.94 288 GLN A O 1
ATOM 2282 N N . GLY A 1 289 ? 9.893 8.051 6.524 1.00 92.31 289 GLY A N 1
ATOM 2283 C CA . GLY A 1 289 ? 11.111 7.424 5.991 1.00 92.31 289 GLY A CA 1
ATOM 2284 C C . GLY A 1 289 ? 11.347 5.994 6.506 1.00 92.31 289 GLY A C 1
ATOM 2285 O O . GLY A 1 289 ? 12.485 5.571 6.722 1.00 92.31 289 GLY A O 1
ATOM 2286 N N . LEU A 1 290 ? 10.274 5.234 6.752 1.00 92.31 290 LEU A N 1
ATOM 2287 C CA . LEU A 1 290 ? 10.329 3.865 7.270 1.00 92.31 290 LEU A CA 1
ATOM 2288 C C . LEU A 1 290 ? 9.818 2.846 6.241 1.00 92.31 290 LEU A C 1
ATOM 2290 O O . LEU A 1 290 ? 8.907 3.139 5.469 1.00 92.31 290 LEU A O 1
ATOM 2294 N N . PRO A 1 291 ? 10.346 1.608 6.234 1.00 92.19 291 PRO A N 1
ATOM 2295 C CA . PRO A 1 291 ? 9.899 0.589 5.297 1.00 92.19 291 PRO A CA 1
ATOM 2296 C C . PRO A 1 291 ? 8.414 0.276 5.499 1.00 92.19 291 PRO A C 1
ATOM 2298 O O . PRO A 1 291 ? 7.943 0.087 6.629 1.00 92.19 291 PRO A O 1
ATOM 2301 N N . CYS A 1 292 ? 7.688 0.211 4.383 1.00 89.19 292 CYS A N 1
ATOM 2302 C CA . CYS A 1 292 ? 6.240 0.013 4.325 1.00 89.19 292 CYS A CA 1
ATOM 2303 C C . CYS A 1 292 ? 5.824 -1.455 4.101 1.00 89.19 292 CYS A C 1
ATOM 2305 O O . CYS A 1 292 ? 4.659 -1.792 4.284 1.00 89.19 292 CYS A O 1
ATOM 2307 N N . ARG A 1 293 ? 6.770 -2.351 3.774 1.00 85.50 293 ARG A N 1
ATOM 2308 C CA . ARG A 1 293 ? 6.530 -3.780 3.463 1.00 85.50 293 ARG A CA 1
ATOM 2309 C C . ARG A 1 293 ? 6.544 -4.713 4.689 1.00 85.50 293 ARG A C 1
ATOM 2311 O O . ARG A 1 293 ? 6.881 -5.884 4.571 1.00 85.50 293 ARG A O 1
ATOM 2318 N N . GLY A 1 294 ? 6.268 -4.197 5.889 1.00 81.06 294 GLY A N 1
ATOM 2319 C CA . GLY A 1 294 ? 6.245 -5.007 7.122 1.00 81.06 294 GLY A CA 1
ATOM 2320 C C . GLY A 1 294 ? 7.620 -5.459 7.644 1.00 81.06 294 GLY A C 1
ATOM 2321 O O . GLY A 1 294 ? 7.707 -6.361 8.476 1.00 81.06 294 GLY A O 1
ATOM 2322 N N . GLN A 1 295 ? 8.702 -4.837 7.174 1.00 85.81 295 GLN A N 1
ATOM 2323 C CA . GLN A 1 295 ? 10.062 -5.097 7.651 1.00 85.81 295 GLN A CA 1
ATOM 2324 C C . GLN A 1 295 ? 10.266 -4.551 9.075 1.00 85.81 295 GLN A C 1
ATOM 2326 O O . GLN A 1 295 ? 9.682 -3.534 9.462 1.00 85.81 295 GLN A O 1
ATOM 2331 N N . ARG A 1 296 ? 11.137 -5.198 9.862 1.00 83.75 296 ARG A N 1
ATOM 2332 C CA . ARG A 1 296 ? 11.465 -4.751 11.226 1.00 83.75 296 ARG A CA 1
ATOM 2333 C C . ARG A 1 296 ? 12.356 -3.510 11.187 1.00 83.75 296 ARG A C 1
ATOM 2335 O O . ARG A 1 296 ? 13.472 -3.563 10.688 1.00 83.75 296 ARG A O 1
ATOM 2342 N N . THR A 1 297 ? 11.913 -2.424 11.815 1.00 87.38 297 THR A N 1
ATOM 2343 C CA . THR A 1 297 ? 12.637 -1.138 11.834 1.00 87.38 297 THR A CA 1
ATOM 2344 C C . THR A 1 297 ? 13.549 -0.919 13.034 1.00 87.38 297 THR A C 1
ATOM 2346 O O . THR A 1 297 ? 14.157 0.145 13.137 1.00 87.38 297 THR A O 1
ATOM 2349 N N . LYS A 1 298 ? 13.646 -1.898 13.942 1.00 85.19 298 LYS A N 1
ATOM 2350 C CA . LYS A 1 298 ? 14.531 -1.825 15.114 1.00 85.19 298 LYS A CA 1
ATOM 2351 C C . LYS A 1 298 ? 16.007 -1.941 14.714 1.00 85.19 298 LYS A C 1
ATOM 2353 O O . LYS A 1 298 ? 16.820 -1.155 15.178 1.00 85.19 298 LYS A O 1
ATOM 2358 N N . ASN A 1 299 ? 16.330 -2.889 13.832 1.00 84.94 299 ASN A N 1
ATOM 2359 C CA . ASN A 1 299 ? 17.709 -3.221 13.462 1.00 84.94 299 ASN A CA 1
ATOM 2360 C C . ASN A 1 299 ? 18.022 -2.766 12.026 1.00 84.94 299 ASN A C 1
ATOM 2362 O O . ASN A 1 299 ? 18.790 -1.829 11.817 1.00 84.94 299 ASN A O 1
ATOM 2366 N N . ASN A 1 300 ? 17.357 -3.369 11.033 1.00 85.75 300 ASN A N 1
ATOM 2367 C CA . ASN A 1 300 ? 17.749 -3.276 9.624 1.00 85.75 300 ASN A CA 1
ATOM 2368 C C . ASN A 1 300 ? 16.783 -2.384 8.840 1.00 85.75 300 ASN A C 1
ATOM 2370 O O . ASN A 1 300 ? 15.773 -2.836 8.312 1.00 85.75 300 ASN A O 1
ATOM 2374 N N . CYS A 1 301 ? 17.084 -1.088 8.792 1.00 90.94 301 CYS A N 1
ATOM 2375 C CA . CYS A 1 301 ? 16.323 -0.112 7.999 1.00 90.94 301 CYS A CA 1
ATOM 2376 C C . CYS A 1 301 ? 17.201 1.007 7.417 1.00 90.94 301 CYS A C 1
ATOM 2378 O O . CYS A 1 301 ? 16.695 2.058 7.032 1.00 90.94 301 CYS A O 1
ATOM 2380 N N . ARG A 1 302 ? 18.524 0.792 7.363 1.00 88.88 302 ARG A N 1
ATOM 2381 C CA . ARG A 1 302 ? 19.506 1.827 7.008 1.00 88.88 302 ARG A CA 1
ATOM 2382 C C . ARG A 1 302 ? 19.452 2.262 5.552 1.00 88.88 302 ARG A C 1
ATOM 2384 O O . ARG A 1 302 ? 19.609 3.445 5.303 1.00 88.88 302 ARG A O 1
ATOM 2391 N N . THR A 1 303 ? 19.140 1.360 4.626 1.00 90.69 303 THR A N 1
ATOM 2392 C CA . THR A 1 303 ? 18.987 1.702 3.203 1.00 90.69 303 THR A CA 1
ATOM 2393 C C . THR A 1 303 ? 17.933 2.788 2.980 1.00 90.69 303 THR A C 1
ATOM 2395 O O . THR A 1 303 ? 18.114 3.636 2.122 1.00 90.69 303 THR A O 1
ATOM 2398 N N . LEU A 1 304 ? 16.859 2.796 3.782 1.00 90.88 304 LEU A N 1
ATOM 2399 C CA . LEU A 1 304 ? 15.794 3.797 3.677 1.00 90.88 304 LEU A CA 1
ATOM 2400 C C . LEU A 1 304 ? 15.979 4.983 4.640 1.00 90.88 304 LEU A C 1
ATOM 2402 O O . LEU A 1 304 ? 15.702 6.111 4.262 1.00 90.88 304 LEU A O 1
ATOM 2406 N N . LYS A 1 305 ? 16.460 4.750 5.873 1.00 88.25 305 LYS A N 1
ATOM 2407 C CA . LYS A 1 305 ? 16.722 5.822 6.859 1.00 88.25 305 LYS A CA 1
ATOM 2408 C C . LYS A 1 305 ? 17.961 6.666 6.545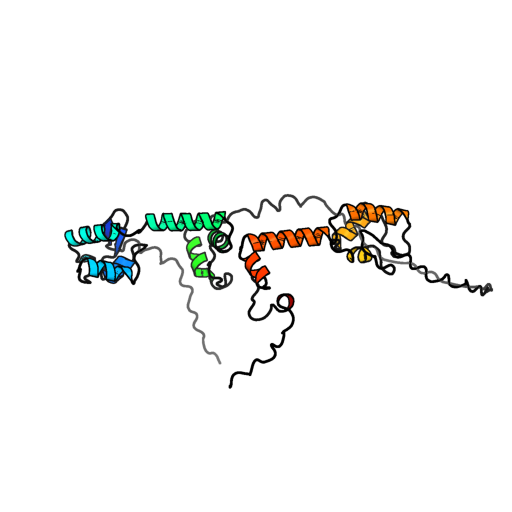 1.00 88.25 305 LYS A C 1
ATOM 2410 O O . LYS A 1 305 ? 18.160 7.695 7.178 1.00 88.25 305 LYS A O 1
ATOM 2415 N N . GLY A 1 306 ? 18.829 6.189 5.660 1.00 88.19 306 GLY A N 1
ATOM 2416 C CA . GLY A 1 306 ? 20.132 6.786 5.404 1.00 88.19 306 GLY A CA 1
ATOM 2417 C C . GLY A 1 306 ? 21.187 6.473 6.474 1.00 88.19 306 GLY A C 1
ATOM 2418 O O . GLY A 1 306 ? 20.972 5.733 7.455 1.00 88.19 306 GLY A O 1
ATOM 2419 N N . LYS A 1 307 ? 22.379 7.041 6.248 1.00 86.38 307 LYS A N 1
ATOM 2420 C CA . LYS A 1 307 ? 23.536 6.947 7.150 1.00 86.38 307 LYS A CA 1
ATOM 2421 C C . LYS A 1 307 ? 23.191 7.548 8.522 1.00 86.38 307 LYS A C 1
ATOM 2423 O O . LYS A 1 307 ? 22.291 8.373 8.650 1.00 86.38 307 LYS A O 1
ATOM 2428 N N . LYS A 1 308 ? 23.864 7.092 9.587 1.00 81.06 308 LYS A N 1
ATOM 2429 C CA . LYS A 1 308 ? 23.699 7.692 10.922 1.00 81.06 308 LYS A CA 1
ATOM 2430 C C . LYS A 1 308 ? 24.260 9.110 10.872 1.00 81.06 308 LYS A C 1
ATOM 2432 O O . LYS A 1 308 ? 25.470 9.270 10.821 1.00 81.06 308 LYS A O 1
ATOM 2437 N N . VAL A 1 309 ? 23.384 10.105 10.894 1.00 79.69 309 VAL A N 1
ATOM 2438 C CA . VAL A 1 309 ? 23.797 11.489 11.115 1.00 79.69 309 VAL A CA 1
ATOM 2439 C C . VAL A 1 309 ? 24.081 11.633 12.608 1.00 79.69 309 VAL A C 1
ATOM 2441 O O . VAL A 1 309 ? 23.214 11.339 13.437 1.00 79.69 309 VAL A O 1
ATOM 2444 N N . ALA A 1 310 ? 25.315 11.996 12.955 1.00 78.62 310 ALA A N 1
ATOM 2445 C CA . ALA A 1 310 ? 25.642 12.394 14.314 1.00 78.62 310 ALA A CA 1
ATOM 2446 C C . ALA A 1 310 ? 24.921 13.718 14.584 1.00 78.62 310 ALA A C 1
ATOM 2448 O O . ALA A 1 310 ? 25.111 14.689 13.861 1.00 78.62 310 ALA A O 1
ATOM 2449 N N . ILE A 1 311 ? 24.053 13.744 15.591 1.00 72.56 311 ILE A N 1
ATOM 2450 C CA . ILE A 1 311 ? 23.461 15.000 16.047 1.00 72.56 311 ILE A CA 1
ATOM 2451 C C . ILE A 1 311 ? 24.561 15.696 16.846 1.00 72.56 311 ILE A C 1
ATOM 2453 O O . ILE A 1 311 ? 24.909 15.224 17.933 1.00 72.56 311 ILE A O 1
ATOM 2457 N N . ALA A 1 312 ? 25.139 16.760 16.289 1.00 60.50 312 ALA A N 1
ATOM 2458 C CA . ALA A 1 312 ? 26.080 17.605 17.011 1.00 60.50 312 ALA A CA 1
ATOM 2459 C C . ALA A 1 312 ? 25.422 18.073 18.325 1.00 60.50 312 ALA A C 1
ATOM 2461 O O . ALA A 1 312 ? 24.283 18.532 18.320 1.00 60.50 312 ALA A O 1
ATOM 2462 N N . GLY A 1 313 ? 26.102 17.876 19.459 1.00 63.22 313 GLY A N 1
ATOM 2463 C CA . GLY A 1 313 ? 25.661 18.393 20.762 1.00 63.22 313 GLY A CA 1
ATOM 2464 C C . GLY A 1 313 ? 24.895 17.441 21.692 1.00 63.22 313 GLY A C 1
ATOM 2465 O O . GLY A 1 313 ? 24.553 17.850 22.800 1.00 63.22 313 GLY A O 1
ATOM 2466 N N . LYS A 1 314 ? 24.652 16.165 21.349 1.00 60.41 314 LYS A N 1
ATOM 2467 C CA . LYS A 1 314 ? 24.100 15.220 22.347 1.00 60.41 314 LYS A CA 1
ATOM 2468 C C . LYS A 1 314 ? 25.191 14.724 23.303 1.00 60.41 314 LYS A C 1
ATOM 2470 O O . LYS A 1 314 ? 25.907 13.775 22.982 1.00 60.41 314 LYS A O 1
ATOM 2475 N N . LYS A 1 315 ? 25.289 15.344 24.491 1.00 62.34 315 LYS A N 1
ATOM 2476 C CA . LYS A 1 315 ? 26.048 14.807 25.638 1.00 62.34 315 LYS A CA 1
ATOM 2477 C C . LYS A 1 315 ? 25.613 13.354 25.880 1.00 62.34 315 LYS A C 1
ATOM 2479 O O . LYS A 1 315 ? 24.417 13.062 25.934 1.00 62.34 315 LYS A O 1
ATOM 2484 N N . LYS A 1 316 ? 26.580 12.433 25.971 1.00 61.09 316 LYS A N 1
ATOM 2485 C CA . LYS A 1 316 ? 26.313 11.044 26.376 1.00 61.09 316 LYS A CA 1
ATOM 2486 C C . LYS A 1 316 ? 25.689 11.081 27.772 1.00 61.09 316 LYS A C 1
ATOM 2488 O O . LYS A 1 316 ? 26.227 11.750 28.647 1.00 61.09 316 LYS A O 1
ATOM 2493 N N . ALA A 1 317 ? 24.568 10.387 27.960 1.00 64.00 317 ALA A N 1
ATOM 2494 C CA . ALA A 1 317 ? 24.016 10.184 29.295 1.00 64.00 317 ALA A CA 1
ATOM 2495 C C . ALA A 1 317 ? 25.067 9.466 30.165 1.00 64.00 317 ALA A C 1
ATOM 2497 O O . ALA A 1 317 ? 25.762 8.589 29.631 1.00 64.00 317 ALA A O 1
ATOM 2498 N N . PRO A 1 318 ? 25.223 9.849 31.446 1.00 67.81 318 PRO A N 1
ATOM 2499 C CA . PRO A 1 318 ? 26.115 9.141 32.354 1.00 67.81 318 PRO A CA 1
ATOM 2500 C C . PRO A 1 318 ? 25.685 7.671 32.439 1.00 67.81 318 PRO A C 1
ATOM 2502 O O . PRO A 1 318 ? 24.495 7.362 32.334 1.00 67.81 318 PRO A O 1
ATOM 2505 N N . ARG A 1 319 ? 26.686 6.788 32.494 1.00 58.84 319 ARG A N 1
ATOM 2506 C CA . ARG A 1 319 ? 26.509 5.334 32.578 1.00 58.84 319 ARG A CA 1
ATOM 2507 C C . ARG A 1 319 ? 25.894 4.928 33.904 1.00 58.84 319 ARG A C 1
ATOM 2509 O O . ARG A 1 319 ? 26.248 5.574 34.911 1.00 58.84 319 ARG A O 1
#

Secondary structure (DSSP, 8-state):
------------S-SSS--------EEEEETTEEEETTSBHHHHGGGSTT--TTHHHHHHHHTT----BGGG--HHHHHHHHHHHHTS--HHHHHHHHHHHHHHHHHTT-HHHHHHHTT--SS---TTTTTHHHHHHHHTS-------SSTTSTTS---PPPP-----------------------------------EETTEEPPTTSBHHHHGGGSTT--HHHHHHHHHHTT----BGGG--HHHHHHHHHHHHTS--HHHHHHHHHHHHHHHHHTT-HHHHHHHTT--SSS--SSSS-HHHH-S----TT-PPPP-

Organism: Cucurbita moschata (NCBI:txid3662)

pLDDT: mean 71.59, std 22.6, range [27.48, 97.25]

Radius of gyration: 38.07 Å; chains: 1; bounding box: 94×65×97 Å

Sequence (319 aa):
MFGVRRSLGVVSNDLLHRFRSLSIASIHIKAGLEIPDNKPLKYALQYINGIGRSRAPQVLAELHLENKLAKDLTKREIVVLADEISKYMVGHELNKCVKKDIDRLQAIQCHRGIRHGEGLPCRGQRTKTNARTMKSKQIGSGKKKASRREEIMAHTLALPVAPSLSLICNSRTSNPLSNAISFPISNPRVPGLQIKCVRVGGVEIPNNKRVLYSLQYIHGIGRNNAKKILFDLNVENKITKDLAEEELISIRDEVSKYMIEGDLRRFNALAIRRLKEIQCYRGIRHIQGLPCRGQRTKNNCRTLKGKKVAIAGKKKAPR

InterPro domains:
  IPR001892 Small ribosomal subunit protein uS13 [MF_01315] (21-143)
  IPR001892 Small ribosomal subunit protein uS13 [MF_01315] (197-313)
  IPR001892 Small ribosomal subunit protein uS13 [PF00416] (32-133)
  IPR001892 Small ribosomal subunit protein uS13 [PF00416] (199-303)
  IPR010979 Small ribosomal subunit protein uS13-like, H2TH [SSF46946] (32-136)
  IPR010979 Small ribosomal subunit protein uS13-like, H2TH [SSF46946] (198-309)
  IPR018269 Small ribosomal subunit protein uS13, conserved site [PS00646] (112-125)
  IPR018269 Small ribosomal subunit protein uS13, conserved site [PS00646] (282-295)
  IPR019980 Small ribosomal subunit protein uS13, bacteria [TIGR03631] (199-308)
  IPR027437 Small ribosomal subunit protein uS13, C-terminal [G3DSA:4.10.910.10] (98-147)
  IPR027437 Small ribosomal subunit protein uS13, C-terminal [G3DSA:4.10.910.10] (267-319)

Foldseek 3Di:
DDDDDDDDDDDDPPPPPPDDDPPQDWDDLDDPDTFGQAAFQLVRVCVWAQQHNVNSVVLCVVVVHDRDGNNPDDPVNSPSSSVSCVVTCTDPSVVVVVVVVLVVCLVLVFQQNVCVVVQHDSPLPDCVPPRCVSVVVVVVPDDPPPPPPPVVPPPPDDDDDDDDDDDDDDDDDDDDDDDDDDDDPDDDDPPPPPPPQQDAPNDTFDQAAFQLVRVCVWAQDDNVNSVVLCVVLVPDRDGNNPDDVVNSVSSRVSVVVTQTDPRVVVVVVVVLVVLLVSVGQQNVCSVVQHDSPSDDPPPPRCVRVDDDDDDPPDDDDDD